Protein AF-A0A7S2UUW8-F1 (afdb_monomer_lite)

Foldseek 3Di:
DVVVVVVVVVVVVVVVVVVVVVVVVLVVLLVVLLVVLVVVVCVVCDPPNPCCPPPVNVVVCVVCVVDVVVVVVVSVVSSVVSSVVSVVVVVVVVVQVPAKDKAKDFPFFAWDPVLVVVLCVVFPWDDWDWDQDPVGWTKIKTKGWDDDCVVQQNWIWIKIWIATPVRNTTGIIIITARQSNGDVVRHDDNVRVVVVVVVSCVVSVGGDPPPDPPDDDD

Radius of gyration: 28.53 Å; chains: 1; bounding box: 71×48×78 Å

Structure (mmCIF, N/CA/C/O backbone):
data_AF-A0A7S2UUW8-F1
#
_entry.id   AF-A0A7S2UUW8-F1
#
loop_
_atom_site.group_PDB
_atom_site.id
_atom_site.type_symbol
_atom_site.label_atom_id
_atom_site.label_alt_id
_atom_site.label_comp_id
_atom_site.label_asym_id
_atom_site.label_entity_id
_atom_site.label_seq_id
_atom_site.pdbx_PDB_ins_code
_atom_site.Cartn_x
_atom_site.Cartn_y
_atom_site.Cartn_z
_atom_site.occupancy
_atom_site.B_iso_or_equiv
_atom_site.auth_seq_id
_atom_site.auth_comp_id
_atom_site.auth_asym_id
_atom_site.auth_atom_id
_atom_site.pdbx_PDB_model_num
ATOM 1 N N . GLN A 1 1 ? -22.049 27.543 2.060 1.00 58.78 1 GLN A N 1
ATOM 2 C CA . GLN A 1 1 ? -21.625 27.350 0.655 1.00 58.78 1 GLN A CA 1
ATOM 3 C C . GLN A 1 1 ? -20.167 27.767 0.446 1.00 58.78 1 GLN A C 1
ATOM 5 O O . GLN A 1 1 ? -19.411 26.957 -0.069 1.00 58.78 1 GLN A O 1
ATOM 10 N N . GLU A 1 2 ? -19.719 28.916 0.967 1.00 69.69 2 GLU A N 1
ATOM 11 C CA . GLU A 1 2 ? -18.306 29.345 0.870 1.00 69.69 2 GLU A CA 1
ATOM 12 C C . GLU A 1 2 ? -17.261 28.358 1.425 1.00 69.69 2 GLU A C 1
ATOM 14 O O . GLU A 1 2 ? -16.166 28.252 0.883 1.00 69.69 2 GLU A O 1
ATOM 19 N N . PHE A 1 3 ? -17.563 27.628 2.506 1.00 79.31 3 PHE A N 1
ATOM 20 C CA . PHE A 1 3 ? -16.627 26.648 3.078 1.00 79.31 3 PHE A CA 1
ATOM 21 C C . PHE A 1 3 ? -16.341 25.486 2.117 1.00 79.31 3 PHE A C 1
ATOM 23 O O . PHE A 1 3 ? -15.194 25.071 1.964 1.00 79.31 3 PHE A O 1
ATOM 30 N N . VAL A 1 4 ? -17.379 25.005 1.427 1.00 85.31 4 VAL A N 1
ATOM 31 C CA . VAL A 1 4 ? -17.246 23.952 0.414 1.00 85.31 4 VAL A CA 1
ATOM 32 C C . VAL A 1 4 ? -16.441 24.484 -0.764 1.00 85.31 4 VAL A C 1
ATOM 34 O O . VAL A 1 4 ? -15.486 23.838 -1.164 1.00 85.31 4 VAL A O 1
ATOM 37 N N . GLU A 1 5 ? -16.733 25.697 -1.239 1.00 87.88 5 GLU A N 1
ATOM 38 C CA . GLU A 1 5 ? -15.987 26.318 -2.338 1.00 87.88 5 GLU A CA 1
ATOM 39 C C . GLU A 1 5 ? -14.496 26.497 -2.008 1.00 87.88 5 GLU A C 1
ATOM 41 O O . GLU A 1 5 ? -13.640 26.186 -2.834 1.00 87.88 5 GLU A O 1
ATOM 46 N N . ARG A 1 6 ? -14.157 26.933 -0.786 1.00 84.00 6 ARG A N 1
ATOM 47 C CA . ARG A 1 6 ? -12.758 27.042 -0.336 1.00 84.00 6 ARG A CA 1
ATOM 48 C C . ARG A 1 6 ? -12.074 25.680 -0.244 1.00 84.00 6 ARG A C 1
ATOM 50 O O . ARG A 1 6 ? -10.923 25.565 -0.655 1.00 84.00 6 ARG A O 1
ATOM 57 N N . ASN A 1 7 ? -12.754 24.654 0.267 1.00 89.25 7 ASN A N 1
ATOM 58 C CA . ASN A 1 7 ? -12.199 23.299 0.311 1.00 89.25 7 ASN A CA 1
ATOM 59 C C . ASN A 1 7 ? -12.003 22.728 -1.093 1.00 89.25 7 ASN A C 1
ATOM 61 O O . ASN A 1 7 ? -10.952 22.166 -1.374 1.00 89.25 7 ASN A O 1
ATOM 65 N N . THR A 1 8 ? -12.964 22.926 -1.994 1.00 91.19 8 THR A N 1
ATOM 66 C CA . THR A 1 8 ? -12.846 22.509 -3.392 1.00 91.19 8 THR A CA 1
ATOM 67 C C . THR A 1 8 ? -11.695 23.232 -4.087 1.00 91.19 8 THR A C 1
ATOM 69 O O . THR A 1 8 ? -10.891 22.571 -4.736 1.00 91.19 8 THR A O 1
ATOM 72 N N . LYS A 1 9 ? -11.542 24.552 -3.901 1.00 90.31 9 LYS A N 1
ATOM 73 C CA . LYS A 1 9 ? -10.396 25.307 -4.440 1.00 90.31 9 LYS A CA 1
ATOM 74 C C . LYS A 1 9 ? -9.064 24.771 -3.918 1.00 90.31 9 LYS A C 1
ATOM 76 O O . LYS A 1 9 ? -8.188 24.478 -4.720 1.00 90.31 9 LYS A O 1
ATOM 81 N N . LYS A 1 10 ? -8.948 24.529 -2.607 1.00 90.69 10 LYS A N 1
ATOM 82 C CA . LYS A 1 10 ? -7.749 23.905 -2.022 1.00 90.69 10 LYS A CA 1
ATOM 83 C C . LYS A 1 10 ? -7.467 22.520 -2.601 1.00 90.69 10 LYS A C 1
ATOM 85 O O . LYS A 1 10 ? -6.317 22.202 -2.863 1.00 90.69 10 LYS A O 1
ATOM 90 N N . LEU A 1 11 ? -8.490 21.690 -2.806 1.00 91.31 11 LEU A N 1
ATOM 91 C CA . LEU A 1 11 ? -8.317 20.367 -3.414 1.00 91.31 11 LEU A CA 1
ATOM 92 C C . LEU A 1 11 ? -7.823 20.465 -4.861 1.00 91.31 11 LEU A C 1
ATOM 94 O O . LEU A 1 11 ? -6.966 19.680 -5.255 1.00 91.31 11 LEU A O 1
ATOM 98 N N . ILE A 1 12 ? -8.320 21.439 -5.626 1.00 90.88 12 ILE A N 1
ATOM 99 C CA . ILE A 1 12 ? -7.861 21.700 -6.995 1.00 90.88 12 ILE A CA 1
ATOM 100 C C . ILE A 1 12 ? -6.405 22.177 -6.992 1.00 90.88 12 ILE A C 1
ATOM 102 O O . ILE A 1 12 ? -5.597 21.634 -7.736 1.00 90.88 12 ILE A O 1
ATOM 106 N N . GLU A 1 13 ? -6.043 23.125 -6.126 1.00 93.00 13 GLU A N 1
ATOM 107 C CA . GLU A 1 13 ? -4.660 23.605 -5.982 1.00 93.00 13 GLU A CA 1
ATOM 108 C C . GLU A 1 13 ? -3.701 22.477 -5.569 1.00 93.00 13 GLU A C 1
ATOM 110 O O . GLU A 1 13 ? -2.603 22.352 -6.112 1.00 93.00 13 GLU A O 1
ATOM 115 N N . LEU A 1 14 ? -4.123 21.607 -4.645 1.00 90.44 14 LEU A N 1
ATOM 116 C CA . LEU A 1 14 ? -3.354 20.426 -4.246 1.00 90.44 14 LEU A CA 1
ATOM 117 C C . LEU A 1 14 ? -3.197 19.430 -5.397 1.00 90.44 14 LEU A C 1
ATOM 119 O O . LEU A 1 14 ? -2.130 18.837 -5.551 1.00 90.44 14 LEU A O 1
ATOM 123 N N . GLN A 1 15 ? -4.240 19.240 -6.204 1.00 91.75 15 GLN A N 1
ATOM 124 C CA . GLN A 1 15 ? -4.181 18.376 -7.376 1.00 91.75 15 GLN A CA 1
ATOM 125 C C . GLN A 1 15 ? -3.220 18.935 -8.430 1.00 91.75 15 GLN A C 1
ATOM 127 O O . GLN A 1 15 ? -2.397 18.183 -8.948 1.00 91.75 15 GLN A O 1
ATOM 132 N N . ASP A 1 16 ? -3.297 20.231 -8.721 1.00 92.19 16 ASP A N 1
ATOM 133 C CA . ASP A 1 16 ? -2.432 20.912 -9.687 1.00 92.19 16 ASP A CA 1
ATOM 134 C C . ASP A 1 16 ? -0.958 20.858 -9.248 1.00 92.19 16 ASP A C 1
ATOM 136 O O . ASP A 1 16 ? -0.084 20.384 -9.979 1.00 92.19 16 ASP A O 1
ATOM 140 N N . SER A 1 17 ? -0.689 21.184 -7.979 1.00 91.31 17 SER A N 1
ATOM 141 C CA . SER A 1 17 ? 0.639 21.038 -7.374 1.00 91.31 17 SER A CA 1
ATOM 142 C C . SER A 1 17 ? 1.143 19.589 -7.418 1.00 91.31 17 SER A C 1
ATOM 144 O O . SER A 1 17 ? 2.309 19.338 -7.736 1.00 91.31 17 SER A O 1
ATOM 146 N N . SER A 1 18 ? 0.265 18.614 -7.164 1.00 90.31 18 SER A N 1
ATOM 147 C CA . SER A 1 18 ? 0.606 17.193 -7.245 1.00 90.31 18 SER A CA 1
ATOM 148 C C . SER A 1 18 ? 0.943 16.754 -8.674 1.00 90.31 18 SER A C 1
ATOM 150 O O . SER A 1 18 ? 1.907 16.006 -8.860 1.00 90.31 18 SER A O 1
ATOM 152 N N . GLN A 1 19 ? 0.213 17.237 -9.685 1.00 88.88 19 GLN A N 1
ATOM 153 C CA . GLN A 1 19 ? 0.503 16.959 -11.095 1.00 88.88 19 GLN A CA 1
ATOM 154 C C . GLN A 1 19 ? 1.851 17.544 -11.517 1.00 88.88 19 GLN A C 1
ATOM 156 O O . GLN A 1 19 ? 2.664 16.839 -12.119 1.00 88.88 19 GLN A O 1
ATOM 161 N N . HIS A 1 20 ? 2.135 18.791 -11.140 1.00 90.38 20 HIS A N 1
ATOM 162 C CA . HIS A 1 20 ? 3.439 19.406 -11.378 1.00 90.38 20 HIS A CA 1
ATOM 163 C C . HIS A 1 20 ? 4.577 18.653 -10.677 1.00 90.38 20 HIS A C 1
ATOM 165 O O . HIS A 1 20 ? 5.642 18.444 -11.267 1.00 90.38 20 HIS A O 1
ATOM 171 N N . GLY A 1 21 ? 4.342 18.174 -9.453 1.00 89.12 21 GLY A N 1
ATOM 172 C CA . GLY A 1 21 ? 5.276 17.308 -8.737 1.00 89.12 21 GLY A CA 1
ATOM 173 C C . GLY A 1 21 ? 5.543 15.996 -9.478 1.00 89.12 21 GLY A C 1
ATOM 174 O O . GLY A 1 21 ? 6.699 15.611 -9.642 1.00 89.12 21 GLY A O 1
ATOM 175 N N . ALA A 1 22 ? 4.496 15.338 -9.985 1.00 87.06 22 ALA A N 1
ATOM 176 C CA . ALA A 1 22 ? 4.622 14.098 -10.750 1.00 87.06 22 ALA A CA 1
ATOM 177 C C . ALA A 1 22 ? 5.417 14.295 -12.051 1.00 87.06 22 ALA A C 1
ATOM 179 O O . ALA A 1 22 ? 6.321 13.511 -12.336 1.00 87.06 22 ALA A O 1
ATOM 180 N N . PHE A 1 23 ? 5.137 15.369 -12.793 1.00 87.50 23 PHE A N 1
ATOM 181 C CA . PHE A 1 23 ? 5.869 15.713 -14.014 1.00 87.50 23 PHE A CA 1
ATOM 182 C C . PHE A 1 23 ? 7.352 16.003 -13.741 1.00 87.50 23 PHE A C 1
ATOM 184 O O . PHE A 1 23 ? 8.237 15.493 -14.426 1.00 87.50 23 PHE A O 1
ATOM 191 N N . THR A 1 24 ? 7.641 16.773 -12.690 1.00 91.69 24 THR A N 1
ATOM 192 C CA . THR A 1 24 ? 9.023 17.073 -12.285 1.00 91.69 24 THR A CA 1
ATOM 193 C C . THR A 1 24 ? 9.779 15.798 -11.907 1.00 91.69 24 THR A C 1
ATOM 195 O O . THR A 1 24 ? 10.950 15.635 -12.254 1.00 91.69 24 THR A O 1
ATOM 198 N N . LEU A 1 25 ? 9.103 14.862 -11.234 1.00 88.12 25 LEU A N 1
ATOM 199 C CA . LEU A 1 25 ? 9.674 13.570 -10.869 1.00 88.12 25 LEU A CA 1
ATOM 200 C C . LEU A 1 25 ? 10.019 12.724 -12.104 1.00 88.12 25 LEU A C 1
ATOM 202 O O . LEU A 1 25 ? 11.050 12.056 -12.112 1.00 88.12 25 LEU A O 1
ATOM 206 N N . GLU A 1 26 ? 9.184 12.765 -13.143 1.00 86.88 26 GLU A N 1
ATOM 207 C CA . GLU A 1 26 ? 9.422 12.057 -14.405 1.00 86.88 26 GLU A CA 1
ATOM 208 C C . GLU A 1 26 ? 10.664 12.599 -15.132 1.00 86.88 26 GLU A C 1
ATOM 210 O O . GLU A 1 26 ? 11.526 11.821 -15.549 1.00 86.88 26 GLU A O 1
ATOM 215 N N . ILE A 1 27 ? 10.828 13.927 -15.193 1.00 89.81 27 ILE A N 1
ATOM 216 C CA . ILE A 1 27 ? 12.042 14.555 -15.743 1.00 89.81 27 ILE A CA 1
ATOM 217 C C . ILE A 1 27 ? 13.279 14.145 -14.935 1.00 89.81 27 ILE A C 1
ATOM 219 O O . ILE A 1 27 ? 14.307 13.781 -15.506 1.00 89.81 27 ILE A O 1
ATOM 223 N N . LEU A 1 28 ? 13.197 14.172 -13.603 1.00 91.00 28 LEU A N 1
ATOM 224 C CA . LEU A 1 28 ? 14.321 13.793 -12.748 1.00 91.00 28 LEU A CA 1
ATOM 225 C C . LEU A 1 28 ? 14.723 12.326 -12.957 1.00 91.00 28 LEU A C 1
ATOM 227 O O . LEU A 1 28 ? 15.910 12.013 -13.022 1.00 91.00 28 LEU A O 1
ATOM 231 N N . GLN A 1 29 ? 13.749 11.427 -13.100 1.00 88.44 29 GLN A N 1
ATOM 232 C CA . GLN A 1 29 ? 14.000 10.012 -13.383 1.00 88.44 29 GLN A CA 1
ATOM 233 C C . GLN A 1 29 ? 14.694 9.810 -14.726 1.00 88.44 29 GLN A C 1
ATOM 235 O O . GLN A 1 29 ? 15.600 8.986 -14.815 1.00 88.44 29 GLN A O 1
ATOM 240 N N . PHE A 1 30 ? 14.312 10.569 -15.752 1.00 88.19 30 PHE A N 1
ATOM 241 C CA . PHE A 1 30 ? 14.982 10.549 -17.050 1.00 88.19 30 PHE A CA 1
ATOM 242 C C . PHE A 1 30 ? 16.455 10.960 -16.934 1.00 88.19 30 PHE A C 1
ATOM 244 O O . PHE A 1 30 ? 17.336 10.277 -17.460 1.00 88.19 30 PHE A O 1
ATOM 251 N N . LEU A 1 31 ? 16.731 12.043 -16.200 1.00 90.81 31 LEU A N 1
ATOM 252 C CA . LEU A 1 31 ? 18.096 12.516 -15.964 1.00 90.81 31 LEU A CA 1
ATOM 253 C C . LEU A 1 31 ? 18.923 11.479 -15.189 1.00 90.81 31 LEU A C 1
ATOM 255 O O . LEU A 1 31 ? 20.026 11.143 -15.615 1.00 90.81 31 LEU A O 1
ATOM 259 N N . LEU A 1 32 ? 18.367 10.914 -14.112 1.00 89.94 32 LEU A N 1
ATOM 260 C CA . LEU A 1 32 ? 19.026 9.893 -13.288 1.00 89.94 32 LEU A CA 1
ATOM 261 C C . LEU A 1 32 ? 19.255 8.573 -14.035 1.00 89.94 32 LEU A C 1
ATOM 263 O O . LEU A 1 32 ? 20.305 7.950 -13.889 1.00 89.94 32 LEU A O 1
ATOM 267 N N . ALA A 1 33 ? 18.291 8.133 -14.848 1.00 91.19 33 ALA A N 1
ATOM 268 C CA . ALA A 1 33 ? 18.469 6.968 -15.710 1.00 91.19 33 ALA A CA 1
ATOM 269 C C . ALA A 1 33 ? 19.616 7.203 -16.697 1.00 91.19 33 ALA A C 1
ATOM 271 O O . ALA A 1 33 ? 20.382 6.282 -16.978 1.00 91.19 33 ALA A O 1
ATOM 272 N N . GLY A 1 34 ? 19.768 8.443 -17.172 1.00 89.81 34 GLY A N 1
ATOM 273 C CA . GLY A 1 34 ? 20.859 8.808 -18.055 1.00 89.81 34 GLY A CA 1
ATOM 274 C C . GLY A 1 34 ? 22.226 8.792 -17.394 1.00 89.81 34 GLY A C 1
ATOM 275 O O . GLY A 1 34 ? 23.137 8.172 -17.937 1.00 89.81 34 GLY A O 1
ATOM 276 N N . THR A 1 35 ? 22.368 9.392 -16.211 1.00 91.12 35 THR A N 1
ATOM 277 C CA . THR A 1 35 ? 23.634 9.338 -15.463 1.00 91.12 35 THR A CA 1
ATOM 278 C C . THR A 1 35 ? 24.014 7.898 -15.134 1.00 91.12 35 THR A C 1
ATOM 280 O O . THR A 1 35 ? 25.139 7.489 -15.386 1.00 91.12 35 THR A O 1
ATOM 283 N N . LEU A 1 36 ? 23.050 7.088 -14.686 1.00 90.69 36 LEU A N 1
ATOM 284 C CA . LEU A 1 36 ? 23.284 5.682 -14.361 1.00 90.69 36 LEU A CA 1
ATOM 285 C C . LEU A 1 36 ? 23.669 4.862 -15.604 1.00 90.69 36 LEU A C 1
ATOM 287 O O . LEU A 1 36 ? 24.520 3.981 -15.513 1.00 90.69 36 LEU A O 1
ATOM 291 N N . ALA A 1 37 ? 23.090 5.154 -16.772 1.00 91.56 37 ALA A N 1
ATOM 292 C CA . ALA A 1 37 ? 23.474 4.507 -18.024 1.00 91.56 37 ALA A CA 1
ATOM 293 C C . ALA A 1 37 ? 24.925 4.810 -18.420 1.00 91.56 37 ALA A C 1
ATOM 295 O O . ALA A 1 37 ? 25.641 3.896 -18.829 1.00 91.56 37 ALA A O 1
ATOM 296 N N . PHE A 1 38 ? 25.361 6.065 -18.275 1.00 89.19 38 PHE A N 1
ATOM 297 C CA . PHE A 1 38 ? 26.748 6.450 -18.535 1.00 89.19 38 PHE A CA 1
ATOM 298 C C . PHE A 1 38 ? 27.711 5.857 -17.504 1.00 89.19 38 PHE A C 1
ATOM 300 O O . PHE A 1 38 ? 28.743 5.328 -17.904 1.00 89.19 38 PHE A O 1
ATOM 307 N N . ASP A 1 39 ? 27.349 5.840 -16.219 1.00 89.31 39 ASP A N 1
ATOM 308 C CA . ASP A 1 39 ? 28.151 5.205 -15.164 1.00 89.31 39 ASP A CA 1
ATOM 309 C C . ASP A 1 39 ? 28.294 3.691 -15.386 1.00 89.31 39 ASP A C 1
ATOM 311 O O . ASP A 1 39 ? 29.368 3.114 -15.201 1.00 89.31 39 ASP A O 1
ATOM 315 N N . LEU A 1 40 ? 27.211 3.020 -15.794 1.00 87.56 40 LEU A N 1
ATOM 316 C CA . LEU A 1 40 ? 27.228 1.594 -16.118 1.00 87.56 40 LEU A CA 1
ATOM 317 C C . LEU A 1 40 ? 28.156 1.321 -17.301 1.00 87.56 40 LEU A C 1
ATOM 319 O O . LEU A 1 40 ? 28.945 0.377 -17.267 1.00 87.56 40 LEU A O 1
ATOM 323 N N . LEU A 1 41 ? 28.055 2.150 -18.335 1.00 86.62 41 LEU A N 1
ATOM 324 C CA . LEU A 1 41 ? 28.872 2.044 -19.529 1.00 86.62 41 LEU A CA 1
ATOM 325 C C . LEU A 1 41 ? 30.353 2.297 -19.208 1.00 86.62 41 LEU A C 1
ATOM 327 O O . LEU A 1 41 ? 31.176 1.478 -19.608 1.00 86.62 41 LEU A O 1
ATOM 331 N N . ASP A 1 42 ? 30.683 3.320 -18.413 1.00 85.75 42 ASP A N 1
ATOM 332 C CA . ASP A 1 42 ? 32.056 3.602 -17.968 1.00 85.75 42 ASP A CA 1
ATOM 333 C C . ASP A 1 42 ? 32.639 2.437 -17.152 1.00 85.75 42 ASP A C 1
ATOM 335 O O . ASP A 1 42 ? 33.774 1.995 -17.355 1.00 85.75 42 ASP A O 1
ATOM 339 N N . ARG A 1 43 ? 31.819 1.836 -16.283 1.00 85.06 43 ARG A N 1
ATOM 340 C CA . ARG A 1 43 ? 32.222 0.668 -15.498 1.00 85.06 43 ARG A CA 1
ATOM 341 C C . ARG A 1 43 ? 32.446 -0.582 -16.353 1.00 85.06 43 ARG A C 1
ATOM 343 O O . ARG A 1 43 ? 33.322 -1.376 -16.017 1.00 85.06 43 ARG A O 1
ATOM 350 N N . ILE A 1 44 ? 31.696 -0.754 -17.445 1.00 82.12 44 ILE A N 1
ATOM 351 C CA . ILE A 1 44 ? 31.879 -1.857 -18.405 1.00 82.12 44 ILE A CA 1
ATOM 352 C C . ILE A 1 44 ? 33.119 -1.628 -19.276 1.00 82.12 44 ILE A C 1
ATOM 354 O O . ILE A 1 44 ? 33.877 -2.568 -19.511 1.00 82.12 44 ILE A O 1
ATOM 358 N N . THR A 1 45 ? 33.365 -0.398 -19.734 1.00 78.12 45 THR A N 1
ATOM 359 C CA . THR A 1 45 ? 34.577 -0.064 -20.503 1.00 78.12 45 THR A CA 1
ATOM 360 C C . THR A 1 45 ? 35.848 -0.022 -19.658 1.00 78.12 45 THR A C 1
ATOM 362 O O . THR A 1 45 ? 36.959 -0.002 -20.197 1.00 78.12 45 THR A O 1
ATOM 365 N N . GLY A 1 46 ? 35.680 -0.048 -18.336 1.00 72.31 46 GLY A N 1
ATOM 366 C CA . GLY A 1 46 ? 36.719 0.226 -17.364 1.00 72.31 46 GLY A CA 1
ATOM 367 C C . GLY A 1 46 ? 36.995 1.717 -17.304 1.00 72.31 46 GLY A C 1
ATOM 368 O O . GLY A 1 46 ? 37.132 2.373 -18.337 1.00 72.31 46 GLY A O 1
ATOM 369 N N . ASN A 1 47 ? 37.132 2.227 -16.083 1.00 71.75 47 ASN A N 1
ATOM 370 C CA . ASN A 1 47 ? 37.461 3.624 -15.841 1.00 71.75 47 ASN A CA 1
ATOM 371 C C . ASN A 1 47 ? 38.695 4.001 -16.689 1.00 71.75 47 ASN A C 1
ATOM 373 O O . ASN A 1 47 ? 39.741 3.346 -16.589 1.00 71.75 47 ASN A O 1
ATOM 377 N N . ASN A 1 48 ? 38.536 4.985 -17.579 1.00 70.06 48 ASN A N 1
ATOM 378 C CA . ASN A 1 48 ? 39.517 5.414 -18.585 1.00 70.06 48 ASN A CA 1
ATOM 379 C C . ASN A 1 48 ? 39.929 4.367 -19.645 1.00 70.06 48 ASN A C 1
ATOM 381 O O . ASN A 1 48 ? 41.094 4.324 -20.037 1.00 70.06 48 ASN A O 1
ATOM 385 N N . TRP A 1 49 ? 39.005 3.537 -20.144 1.00 71.69 49 TRP A N 1
ATOM 386 C CA . TRP A 1 49 ? 39.260 2.596 -21.255 1.00 71.69 49 TRP A CA 1
ATOM 387 C C . TRP A 1 49 ? 40.341 1.544 -20.962 1.00 71.69 49 TRP A C 1
ATOM 389 O O . TRP A 1 49 ? 40.955 0.975 -21.871 1.00 71.69 49 TRP A O 1
ATOM 399 N N . SER A 1 50 ? 40.559 1.239 -19.685 1.00 73.62 50 SER A N 1
ATOM 400 C CA . SER A 1 50 ? 41.585 0.291 -19.228 1.00 73.62 50 SER A CA 1
ATOM 401 C C . SER A 1 50 ? 41.382 -1.138 -19.746 1.00 73.62 50 SER A C 1
ATOM 403 O O . SER A 1 50 ? 42.328 -1.922 -19.783 1.00 73.62 50 SER A O 1
ATOM 405 N N . VAL A 1 51 ? 40.171 -1.477 -20.194 1.00 72.06 51 VAL A N 1
ATOM 406 C CA . VAL A 1 51 ? 39.815 -2.822 -20.668 1.00 72.06 51 VAL A CA 1
ATOM 407 C C . VAL A 1 51 ? 40.047 -3.003 -22.176 1.00 72.06 51 VAL A C 1
ATOM 409 O O . VAL A 1 51 ? 39.934 -4.110 -22.696 1.00 72.06 51 VAL A O 1
ATOM 412 N N . THR A 1 52 ? 40.458 -1.954 -22.893 1.00 69.12 52 THR A N 1
ATOM 413 C CA . THR A 1 52 ? 40.719 -1.990 -24.350 1.00 69.12 52 THR A CA 1
ATOM 414 C C . THR A 1 52 ? 41.782 -2.997 -24.792 1.00 69.12 52 THR A C 1
ATOM 416 O O . THR A 1 52 ? 41.783 -3.406 -25.955 1.00 69.12 52 THR A O 1
ATOM 419 N N . SER A 1 53 ? 42.665 -3.414 -23.883 1.00 69.19 53 SER A N 1
ATOM 420 C CA . SER A 1 53 ? 43.713 -4.411 -24.123 1.00 69.19 53 SER A CA 1
ATOM 421 C C . SER A 1 53 ? 43.252 -5.860 -23.917 1.00 69.19 53 SER A C 1
ATOM 423 O O . SER A 1 53 ? 43.986 -6.784 -24.265 1.00 69.19 53 SER A O 1
ATOM 425 N N . GLN A 1 54 ? 42.049 -6.090 -23.376 1.00 78.25 54 GLN A N 1
ATOM 426 C CA . GLN A 1 54 ? 41.531 -7.441 -23.154 1.00 78.25 54 GLN A CA 1
ATOM 427 C C . GLN A 1 54 ? 40.953 -8.051 -24.432 1.00 78.25 54 GLN A C 1
ATOM 429 O O . GLN A 1 54 ? 40.259 -7.390 -25.202 1.00 78.25 54 GLN A O 1
ATOM 434 N N . THR A 1 55 ? 41.175 -9.352 -24.627 1.00 76.00 55 THR A N 1
ATOM 435 C CA . THR A 1 55 ? 40.820 -10.098 -25.851 1.00 76.00 55 THR A CA 1
ATOM 436 C C . THR A 1 55 ? 39.330 -10.083 -26.200 1.00 76.00 55 THR A C 1
ATOM 438 O O . THR A 1 55 ? 38.980 -10.210 -27.369 1.00 76.00 55 THR A O 1
ATOM 441 N N . TRP A 1 56 ? 38.446 -9.901 -25.217 1.00 74.75 56 TRP A N 1
ATOM 442 C CA . TRP A 1 56 ? 37.005 -9.767 -25.450 1.00 74.75 56 TRP A CA 1
ATOM 443 C C . TRP A 1 56 ? 36.606 -8.366 -25.939 1.00 74.75 56 TRP A C 1
ATOM 445 O O . TRP A 1 56 ? 35.612 -8.217 -26.645 1.00 74.75 56 TRP A O 1
ATOM 455 N N . MET A 1 57 ? 37.394 -7.346 -25.593 1.00 73.56 57 MET A N 1
ATOM 456 C CA . MET A 1 57 ? 37.130 -5.945 -25.911 1.00 73.56 57 MET A CA 1
ATOM 457 C C . MET A 1 57 ? 37.877 -5.489 -27.166 1.00 73.56 57 MET A C 1
ATOM 459 O O . MET A 1 57 ? 37.453 -4.538 -27.808 1.00 73.56 57 MET A O 1
ATOM 463 N N . THR A 1 58 ? 38.952 -6.168 -27.576 1.00 72.06 58 THR A N 1
ATOM 464 C CA . THR A 1 58 ? 39.741 -5.808 -28.771 1.00 72.06 58 THR A CA 1
ATOM 465 C C . THR A 1 58 ? 38.909 -5.796 -30.056 1.00 72.06 58 THR A C 1
ATOM 467 O O . THR A 1 58 ? 39.050 -4.874 -30.858 1.00 72.06 58 THR A O 1
ATOM 470 N N . SER A 1 59 ? 37.990 -6.754 -30.224 1.00 71.81 59 SER A N 1
ATOM 471 C CA . SER A 1 59 ? 37.070 -6.803 -31.378 1.00 71.81 59 SER A CA 1
ATOM 472 C C . SER A 1 59 ? 36.080 -5.629 -31.383 1.00 71.81 59 SER A C 1
ATOM 474 O O . SER A 1 59 ? 35.748 -5.080 -32.431 1.00 71.81 59 SER A O 1
ATOM 476 N N . PHE A 1 60 ? 35.638 -5.204 -30.200 1.00 71.50 60 PHE A N 1
ATOM 477 C CA . PHE A 1 60 ? 34.721 -4.079 -30.011 1.00 71.50 60 PHE A CA 1
ATOM 478 C C . PHE A 1 60 ? 35.439 -2.722 -30.131 1.00 71.50 60 PHE A C 1
ATOM 480 O O . PHE A 1 60 ? 34.926 -1.783 -30.736 1.00 71.50 60 PHE A O 1
ATOM 487 N N . ASN A 1 61 ? 36.677 -2.642 -29.644 1.00 71.31 61 ASN A N 1
ATOM 488 C CA . ASN A 1 61 ? 37.542 -1.469 -29.705 1.00 71.31 61 ASN A CA 1
ATOM 489 C C . ASN A 1 61 ? 37.886 -1.089 -31.155 1.00 71.31 61 ASN A C 1
ATOM 491 O O . ASN A 1 61 ? 37.826 0.081 -31.522 1.00 71.31 61 ASN A O 1
ATOM 495 N N . GLN A 1 62 ? 38.164 -2.080 -32.012 1.00 68.81 62 GLN A N 1
ATOM 496 C CA . GLN A 1 62 ? 38.400 -1.855 -33.445 1.00 68.81 62 GLN A CA 1
ATOM 497 C C . GLN A 1 62 ? 37.166 -1.284 -34.164 1.00 68.81 62 GLN A C 1
ATOM 499 O O . GLN A 1 62 ? 37.308 -0.444 -35.053 1.00 68.81 62 GLN A O 1
ATOM 504 N N . ALA A 1 63 ? 35.956 -1.682 -33.756 1.00 68.94 63 ALA A N 1
ATOM 505 C CA . ALA A 1 63 ? 34.711 -1.151 -34.310 1.00 68.94 63 ALA A CA 1
ATOM 506 C C . ALA A 1 63 ? 34.417 0.293 -33.854 1.00 68.94 63 ALA A C 1
ATOM 508 O O . ALA A 1 63 ? 33.822 1.064 -34.609 1.00 68.94 63 ALA A O 1
ATOM 509 N N . ILE A 1 64 ? 34.850 0.671 -32.646 1.00 70.56 64 ILE A N 1
ATOM 510 C CA . ILE A 1 64 ? 34.591 1.991 -32.051 1.00 70.56 64 ILE A CA 1
ATOM 511 C C . ILE A 1 64 ? 35.643 3.036 -32.434 1.00 70.56 64 ILE A C 1
ATOM 513 O O . ILE A 1 64 ? 35.276 4.139 -32.836 1.00 70.56 64 ILE A O 1
ATOM 517 N N . LEU A 1 65 ? 36.938 2.706 -32.356 1.00 65.56 65 LEU A N 1
ATOM 518 C CA . LEU A 1 65 ? 38.030 3.658 -32.615 1.00 65.56 65 LEU A CA 1
ATOM 519 C C . LEU A 1 65 ? 38.045 4.174 -34.060 1.00 65.56 65 LEU A C 1
ATOM 521 O O . LEU A 1 65 ? 38.479 5.294 -34.311 1.00 65.56 65 LEU A O 1
ATOM 525 N N . TYR A 1 66 ? 37.552 3.376 -35.011 1.00 66.38 66 TYR A N 1
ATOM 526 C CA . TYR A 1 66 ? 37.521 3.748 -36.426 1.00 66.38 66 TYR A CA 1
ATOM 527 C C . TYR A 1 66 ? 36.309 4.622 -36.802 1.00 66.38 66 TYR A C 1
ATOM 529 O O . TYR A 1 66 ? 36.331 5.299 -37.830 1.00 66.38 66 TYR A O 1
ATOM 537 N N . ARG A 1 67 ? 35.235 4.629 -35.994 1.00 74.38 67 ARG A N 1
ATOM 538 C CA . ARG A 1 67 ? 34.006 5.395 -36.269 1.00 74.38 67 ARG A CA 1
ATOM 539 C C . ARG A 1 67 ? 33.438 6.003 -34.981 1.00 74.38 67 ARG A C 1
ATOM 541 O O . ARG A 1 67 ? 32.650 5.343 -34.305 1.00 74.38 67 ARG A O 1
ATOM 548 N N . PRO A 1 68 ? 33.717 7.288 -34.687 1.00 74.62 68 PRO A N 1
ATOM 549 C CA . PRO A 1 68 ? 33.158 7.985 -33.522 1.00 74.62 68 PRO A CA 1
ATOM 550 C C . PRO A 1 68 ? 31.622 7.931 -33.436 1.00 74.62 68 PRO A C 1
ATOM 552 O O . PRO A 1 68 ? 31.045 7.937 -32.351 1.00 74.62 68 PRO A O 1
ATOM 555 N N . THR A 1 69 ? 30.942 7.812 -34.579 1.00 79.38 69 THR A N 1
ATOM 556 C CA . THR A 1 69 ? 29.484 7.651 -34.650 1.00 79.38 69 THR A CA 1
ATOM 557 C C . THR A 1 69 ? 28.993 6.332 -34.051 1.00 79.38 69 THR A C 1
ATOM 559 O O . THR A 1 69 ? 27.903 6.303 -33.486 1.00 79.38 69 THR A O 1
ATOM 562 N N . ALA A 1 70 ? 29.780 5.252 -34.105 1.00 81.81 70 ALA A N 1
ATOM 563 C CA . ALA A 1 70 ? 29.407 3.963 -33.519 1.00 81.81 70 ALA A CA 1
ATOM 564 C C . ALA A 1 70 ? 29.273 4.062 -31.992 1.00 81.81 70 ALA A C 1
ATOM 566 O O . ALA A 1 70 ? 28.310 3.555 -31.417 1.00 81.81 70 ALA A O 1
ATOM 567 N N . TRP A 1 71 ? 30.188 4.791 -31.346 1.00 81.25 71 TRP A N 1
ATOM 568 C CA . TRP A 1 71 ? 30.142 5.038 -29.906 1.00 81.25 71 TRP A CA 1
ATOM 569 C C . TRP A 1 71 ? 28.910 5.835 -29.474 1.00 81.25 71 TRP A C 1
ATOM 571 O O . TRP A 1 71 ? 28.286 5.522 -28.457 1.00 81.25 71 TRP A O 1
ATOM 581 N N . PHE A 1 72 ? 28.522 6.833 -30.274 1.00 84.69 72 PHE A N 1
ATOM 582 C CA . PHE A 1 72 ? 27.315 7.619 -30.030 1.00 84.69 72 PHE A CA 1
ATOM 583 C C . PHE A 1 72 ? 26.058 6.739 -30.023 1.00 84.69 72 PHE A C 1
ATOM 585 O O . PHE A 1 72 ? 25.261 6.821 -29.092 1.00 84.69 72 PHE A O 1
ATOM 592 N N . PHE A 1 73 ? 25.902 5.844 -31.005 1.00 87.31 73 PHE A N 1
ATOM 593 C CA . PHE A 1 73 ? 24.745 4.943 -31.055 1.00 87.31 73 PHE A CA 1
ATOM 594 C C . PHE A 1 73 ? 24.742 3.906 -29.929 1.00 87.31 73 PHE A C 1
ATOM 596 O O . PHE A 1 73 ? 23.676 3.597 -29.405 1.00 87.31 73 PHE A O 1
ATOM 603 N N . ILE A 1 74 ? 25.908 3.402 -29.514 1.00 86.38 74 ILE A N 1
ATOM 604 C CA . ILE A 1 74 ? 26.022 2.490 -28.363 1.00 86.38 74 ILE A CA 1
ATOM 605 C C . ILE A 1 74 ? 25.611 3.203 -27.073 1.00 86.38 74 ILE A C 1
ATOM 607 O O . ILE A 1 74 ? 24.835 2.663 -26.284 1.00 86.38 74 ILE A O 1
ATOM 611 N N . SER A 1 75 ? 26.086 4.434 -26.882 1.00 87.44 75 SER A N 1
ATOM 612 C CA . SER A 1 75 ? 25.713 5.272 -25.740 1.00 87.44 75 SER A CA 1
ATOM 613 C C . SER A 1 75 ? 24.210 5.563 -25.733 1.00 87.44 75 SER A C 1
ATOM 615 O O . SER A 1 75 ? 23.551 5.378 -24.712 1.00 87.44 75 SER A O 1
ATOM 617 N N . LEU A 1 76 ? 23.642 5.927 -26.887 1.00 89.06 76 LEU A N 1
ATOM 618 C CA . LEU A 1 76 ? 22.209 6.179 -27.049 1.00 89.06 76 LEU A CA 1
ATOM 619 C C . LEU A 1 76 ? 21.362 4.922 -26.786 1.00 89.06 76 LEU A C 1
ATOM 621 O O . LEU A 1 76 ? 20.317 5.004 -26.141 1.00 89.06 76 LEU A O 1
ATOM 625 N N . LEU A 1 77 ? 21.818 3.754 -27.248 1.00 91.31 77 LEU A N 1
ATOM 626 C CA . LEU A 1 77 ? 21.145 2.473 -27.030 1.00 91.31 77 LEU A CA 1
ATOM 627 C C . LEU A 1 77 ? 21.189 2.057 -25.559 1.00 91.31 77 LEU A C 1
ATOM 629 O O . LEU A 1 77 ? 20.184 1.598 -25.022 1.00 91.31 77 LEU A O 1
ATOM 633 N N . THR A 1 78 ? 22.329 2.254 -24.898 1.00 89.06 78 THR A N 1
ATOM 634 C CA . THR A 1 78 ? 22.504 1.934 -23.475 1.00 89.06 78 THR A CA 1
ATOM 635 C C . THR A 1 78 ? 21.624 2.836 -22.619 1.00 89.06 78 THR A C 1
ATOM 637 O O . THR A 1 78 ? 20.895 2.358 -21.753 1.00 89.06 78 THR A O 1
ATOM 640 N N . TRP A 1 79 ? 21.613 4.133 -22.928 1.00 91.00 79 TRP A N 1
ATOM 641 C CA . TRP A 1 79 ? 20.727 5.111 -22.313 1.00 91.00 79 TRP A CA 1
ATOM 642 C C . TRP A 1 79 ? 19.244 4.735 -22.477 1.00 91.00 79 TRP A C 1
ATOM 644 O O . TRP A 1 79 ? 18.510 4.651 -21.489 1.00 91.00 79 TRP A O 1
ATOM 654 N N . GLY A 1 80 ? 18.814 4.407 -23.701 1.00 91.69 80 GLY A N 1
ATOM 655 C CA . GLY A 1 80 ? 17.440 3.982 -23.981 1.00 91.69 80 GLY A CA 1
ATOM 656 C C . GLY A 1 80 ? 17.050 2.685 -23.265 1.00 91.69 80 GLY A C 1
ATOM 657 O O . GLY A 1 80 ? 15.952 2.591 -22.715 1.00 91.69 80 GLY A O 1
ATOM 658 N N . LEU A 1 81 ? 17.951 1.699 -23.209 1.00 93.12 81 LEU A N 1
ATOM 659 C CA . LEU A 1 81 ? 17.727 0.437 -22.498 1.00 93.12 81 LEU A CA 1
ATOM 660 C C . LEU A 1 81 ? 17.544 0.672 -20.997 1.00 93.12 81 LEU A C 1
ATOM 662 O O . LEU A 1 81 ? 16.605 0.136 -20.405 1.00 93.12 81 LEU A O 1
ATOM 666 N N . MET A 1 82 ? 18.392 1.505 -20.390 1.00 91.81 82 MET A N 1
ATOM 667 C CA . MET A 1 82 ? 18.277 1.847 -18.972 1.00 91.81 82 MET A CA 1
ATOM 668 C C . MET A 1 82 ? 16.992 2.610 -18.669 1.00 91.81 82 MET A C 1
ATOM 670 O O . MET A 1 82 ? 16.314 2.298 -17.690 1.00 91.81 82 MET A O 1
ATOM 674 N N . PHE A 1 83 ? 16.598 3.543 -19.535 1.00 89.75 83 PHE A N 1
ATOM 675 C CA . PHE A 1 83 ? 15.327 4.247 -19.398 1.00 89.75 83 PHE A CA 1
ATOM 676 C C . PHE A 1 83 ? 14.128 3.285 -19.439 1.00 89.75 83 PHE A C 1
ATOM 678 O O . PHE A 1 83 ? 13.275 3.311 -18.547 1.00 89.75 83 PHE A O 1
ATOM 685 N N . VAL A 1 84 ? 14.089 2.369 -20.414 1.00 91.50 84 VAL A N 1
ATOM 686 C CA . VAL A 1 84 ? 13.038 1.341 -20.504 1.00 91.50 84 VAL A CA 1
ATOM 687 C C . VAL A 1 84 ? 13.041 0.433 -19.273 1.00 91.50 84 VAL A C 1
ATOM 689 O O . VAL A 1 84 ? 11.968 0.126 -18.754 1.00 91.50 84 VAL A O 1
ATOM 692 N N . ALA A 1 85 ? 14.210 0.034 -18.768 1.00 91.44 85 ALA A N 1
ATOM 693 C CA . ALA A 1 85 ? 14.325 -0.798 -17.571 1.00 91.44 85 ALA A CA 1
ATOM 694 C C . ALA A 1 85 ? 13.752 -0.103 -16.322 1.00 91.44 85 ALA A C 1
ATOM 696 O O . ALA A 1 85 ? 12.990 -0.719 -15.571 1.00 91.44 85 ALA A O 1
ATOM 697 N N . VAL A 1 86 ? 14.054 1.186 -16.127 1.00 89.19 86 VAL A N 1
ATOM 698 C CA . VAL A 1 86 ? 13.508 1.992 -15.022 1.00 89.19 86 VAL A CA 1
ATOM 699 C C . VAL A 1 86 ? 11.989 2.117 -15.144 1.00 89.19 86 VAL A C 1
ATOM 701 O O . VAL A 1 86 ? 11.272 1.809 -14.188 1.00 89.19 86 VAL A O 1
ATOM 704 N N . LEU A 1 87 ? 11.475 2.478 -16.325 1.00 88.50 87 LEU A N 1
ATOM 705 C CA . LEU A 1 87 ? 10.031 2.575 -16.560 1.00 88.50 87 LEU A CA 1
ATOM 706 C C . LEU A 1 87 ? 9.319 1.238 -16.349 1.00 88.50 87 LEU A C 1
ATOM 708 O O . LEU A 1 87 ? 8.244 1.192 -15.746 1.00 88.50 87 LEU A O 1
ATOM 712 N N . PHE A 1 88 ? 9.908 0.144 -16.830 1.00 90.44 88 PHE A N 1
ATOM 713 C CA . PHE A 1 88 ? 9.381 -1.201 -16.642 1.00 90.44 88 PHE A CA 1
ATOM 714 C C . PHE A 1 88 ? 9.300 -1.553 -15.156 1.00 90.44 88 PHE A C 1
ATOM 716 O O . PHE A 1 88 ? 8.241 -1.969 -14.681 1.00 90.44 88 PHE A O 1
ATOM 723 N N . PHE A 1 89 ? 10.373 -1.318 -14.399 1.00 89.31 89 PHE A N 1
ATOM 724 C CA . PHE A 1 89 ? 10.405 -1.581 -12.964 1.00 89.31 89 PHE A CA 1
ATOM 725 C C . PHE A 1 89 ? 9.375 -0.740 -12.200 1.00 89.31 89 PHE A C 1
ATOM 727 O O . PHE A 1 89 ? 8.648 -1.266 -11.355 1.00 89.31 89 PHE A O 1
ATOM 734 N N . MET A 1 90 ? 9.245 0.547 -12.528 1.00 86.31 90 MET A N 1
ATOM 735 C CA . MET A 1 90 ? 8.246 1.427 -11.920 1.00 86.31 90 MET A CA 1
ATOM 736 C C . MET A 1 90 ? 6.818 0.984 -12.228 1.00 86.31 90 MET A C 1
ATOM 738 O O . MET A 1 90 ? 5.991 0.879 -11.320 1.00 86.31 90 MET A O 1
ATOM 742 N N . ARG A 1 91 ? 6.517 0.681 -13.496 1.00 87.06 91 ARG A N 1
ATOM 743 C CA . ARG A 1 91 ? 5.195 0.184 -13.900 1.00 87.06 91 ARG A CA 1
ATOM 744 C C . ARG A 1 91 ? 4.876 -1.139 -13.228 1.00 87.06 91 ARG A C 1
ATOM 746 O O . ARG A 1 91 ? 3.757 -1.308 -12.748 1.00 87.06 91 ARG A O 1
ATOM 753 N N . TRP A 1 92 ? 5.845 -2.044 -13.134 1.00 85.25 92 TRP A N 1
ATOM 754 C CA . TRP A 1 92 ? 5.679 -3.293 -12.404 1.00 85.25 92 TRP A CA 1
ATOM 755 C C . TRP A 1 92 ? 5.349 -3.019 -10.934 1.00 85.25 92 TRP A C 1
ATOM 757 O O . TRP A 1 92 ? 4.311 -3.469 -10.450 1.00 85.25 92 TRP A O 1
ATOM 767 N N . ARG A 1 93 ? 6.153 -2.213 -10.231 1.00 82.12 93 ARG A N 1
ATOM 768 C CA . ARG A 1 93 ? 5.882 -1.827 -8.834 1.00 82.12 93 ARG A CA 1
ATOM 769 C C . ARG A 1 93 ? 4.486 -1.221 -8.667 1.00 82.12 93 ARG A C 1
ATOM 771 O O . ARG A 1 93 ? 3.769 -1.597 -7.742 1.00 82.12 93 ARG A O 1
ATOM 778 N N . LEU A 1 94 ? 4.068 -0.357 -9.590 1.00 83.62 94 LEU A N 1
ATOM 779 C CA . LEU A 1 94 ? 2.752 0.276 -9.577 1.00 83.62 94 LEU A CA 1
ATOM 780 C C . LEU A 1 94 ? 1.610 -0.727 -9.799 1.00 83.62 94 LEU A C 1
ATOM 782 O O . LEU A 1 94 ? 0.596 -0.663 -9.109 1.00 83.62 94 LEU A O 1
ATOM 786 N N . ILE A 1 95 ? 1.748 -1.661 -10.743 1.00 76.62 95 ILE A N 1
ATOM 787 C CA . ILE A 1 95 ? 0.744 -2.709 -10.992 1.00 76.62 95 ILE A CA 1
ATOM 788 C C . ILE A 1 95 ? 0.585 -3.601 -9.762 1.00 76.62 95 ILE A C 1
ATOM 790 O O . ILE A 1 95 ? -0.545 -3.930 -9.400 1.00 76.62 95 ILE A O 1
ATOM 794 N N . THR A 1 96 ? 1.699 -3.934 -9.110 1.00 74.75 96 THR A N 1
ATOM 795 C CA . THR A 1 96 ? 1.736 -4.713 -7.868 1.00 74.75 96 THR A CA 1
ATOM 796 C C . THR A 1 96 ? 1.101 -3.954 -6.698 1.00 74.75 96 THR A C 1
ATOM 798 O O . THR A 1 96 ? 0.475 -4.562 -5.830 1.00 74.75 96 THR A O 1
ATOM 801 N N . ALA A 1 97 ? 1.215 -2.625 -6.664 1.00 73.81 97 ALA A N 1
ATOM 802 C CA . ALA A 1 97 ? 0.554 -1.791 -5.660 1.00 73.81 97 ALA A CA 1
ATOM 803 C C . ALA A 1 97 ? -0.959 -1.639 -5.911 1.00 73.81 97 ALA A C 1
ATOM 805 O O . ALA A 1 97 ? -1.740 -1.576 -4.965 1.00 73.81 97 ALA A O 1
ATOM 806 N N . LYS A 1 98 ? -1.392 -1.610 -7.175 1.00 76.62 98 LYS A N 1
ATOM 807 C CA . LYS A 1 98 ? -2.808 -1.509 -7.562 1.00 76.62 98 LYS A CA 1
ATOM 808 C C . LYS A 1 98 ? -3.559 -2.800 -7.206 1.00 76.62 98 LYS A C 1
ATOM 810 O O . LYS A 1 98 ? -3.102 -3.881 -7.550 1.00 76.62 98 LYS A O 1
ATOM 815 N N . GLY A 1 99 ? -4.743 -2.695 -6.599 1.00 78.44 99 GLY A N 1
ATOM 816 C CA . GLY A 1 99 ? -5.568 -3.856 -6.211 1.00 78.44 99 GLY A CA 1
ATOM 817 C C . GLY A 1 99 ? -5.715 -4.077 -4.705 1.00 78.44 99 GLY A C 1
ATOM 818 O O . GLY A 1 99 ? -6.031 -5.187 -4.278 1.00 78.44 99 GLY A O 1
ATOM 819 N N . VAL A 1 100 ? -5.480 -3.030 -3.914 1.00 86.81 100 VAL A N 1
ATOM 820 C CA . VAL A 1 100 ? -5.864 -2.991 -2.503 1.00 86.81 100 VAL A CA 1
ATOM 821 C C . VAL A 1 100 ? -7.386 -2.908 -2.416 1.00 86.81 100 VAL A C 1
ATOM 823 O O . VAL A 1 100 ? -7.992 -1.961 -2.910 1.00 86.81 100 VAL A O 1
ATOM 826 N N . LEU A 1 101 ? -7.986 -3.933 -1.826 1.00 88.81 101 LEU A N 1
ATOM 827 C CA . LEU A 1 101 ? -9.357 -3.954 -1.353 1.00 88.81 101 LEU A CA 1
ATOM 828 C C . LEU A 1 101 ? -9.373 -3.301 0.031 1.00 88.81 101 LEU A C 1
ATOM 830 O O . LEU A 1 101 ? -8.729 -3.802 0.953 1.00 88.81 101 LEU A O 1
ATOM 834 N N . THR A 1 102 ? -10.092 -2.190 0.150 1.00 93.06 102 THR A N 1
ATOM 835 C CA . THR A 1 102 ? -10.362 -1.527 1.427 1.00 93.06 102 THR A CA 1
ATOM 836 C C . THR A 1 102 ? -11.762 -1.916 1.868 1.00 93.06 102 THR A C 1
ATOM 838 O O . THR A 1 102 ? -12.732 -1.573 1.195 1.00 93.06 102 THR A O 1
ATOM 841 N N . LEU A 1 103 ? -11.865 -2.643 2.973 1.00 93.06 103 LEU A N 1
ATOM 842 C CA . LEU A 1 103 ? -13.132 -3.001 3.595 1.00 93.06 103 LEU A CA 1
ATOM 843 C C . LEU A 1 103 ? -13.294 -2.170 4.864 1.00 93.06 103 LEU A C 1
ATOM 845 O O . LEU A 1 103 ? -12.442 -2.24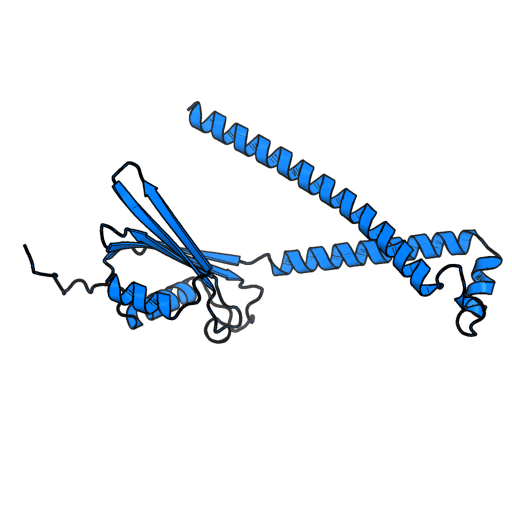1 5.744 1.00 93.06 103 LEU A O 1
ATOM 849 N N . GLN A 1 104 ? -14.368 -1.393 4.944 1.00 93.56 104 GLN A N 1
ATOM 850 C CA . GLN A 1 104 ? -14.751 -0.653 6.144 1.00 93.56 104 GLN A CA 1
ATOM 851 C C . GLN A 1 104 ? -15.987 -1.321 6.731 1.00 93.56 104 GLN A C 1
ATOM 853 O O . GLN A 1 104 ? -16.984 -1.505 6.035 1.00 93.56 104 GLN A O 1
ATOM 858 N N . LEU A 1 105 ? -15.877 -1.743 7.983 1.00 91.50 105 LEU A N 1
ATOM 859 C CA . LEU A 1 105 ? -16.932 -2.402 8.732 1.00 91.50 105 LEU A CA 1
ATOM 860 C C . LEU A 1 105 ? -17.348 -1.467 9.855 1.00 91.50 105 LEU A C 1
ATOM 862 O O . LEU A 1 105 ? -16.569 -1.252 10.783 1.00 91.50 105 LEU A O 1
ATOM 866 N N . ASP A 1 106 ? -18.560 -0.935 9.764 1.00 91.12 106 ASP A N 1
ATOM 867 C CA . ASP A 1 106 ? -19.186 -0.238 10.879 1.00 91.12 106 ASP A CA 1
ATOM 868 C C . ASP A 1 106 ? -19.746 -1.320 11.810 1.00 91.12 106 ASP A C 1
ATOM 870 O O . ASP A 1 106 ? -20.644 -2.086 11.447 1.00 91.12 106 ASP A O 1
ATOM 874 N N . VAL A 1 107 ? -19.088 -1.491 12.956 1.00 86.12 107 VAL A N 1
ATOM 875 C CA . VAL A 1 107 ? -19.392 -2.575 13.897 1.00 86.12 107 VAL A CA 1
ATOM 876 C C . VAL A 1 107 ? -20.413 -2.099 14.913 1.00 86.12 107 VAL A C 1
ATOM 878 O O . VAL A 1 107 ? -21.352 -2.838 15.191 1.00 86.12 107 VAL A O 1
ATOM 881 N N . GLU A 1 108 ? -20.225 -0.885 15.434 1.00 87.31 108 GLU A N 1
ATOM 882 C CA . GLU A 1 108 ? -21.092 -0.242 16.423 1.00 87.31 108 GLU A CA 1
ATOM 883 C C . GLU A 1 108 ? -21.476 -1.187 17.580 1.00 87.31 108 GLU A C 1
ATOM 885 O O . GLU A 1 108 ? -22.652 -1.422 17.864 1.00 87.31 108 GLU A O 1
ATOM 890 N N . LYS A 1 109 ? -20.470 -1.766 18.252 1.00 87.31 109 LYS A N 1
ATOM 891 C CA . LYS A 1 109 ? -20.680 -2.672 19.399 1.00 87.31 109 LYS A CA 1
ATOM 892 C C . LYS A 1 109 ? -19.867 -2.280 20.617 1.00 87.31 109 LYS A C 1
ATOM 894 O O . LYS A 1 109 ? -18.733 -1.815 20.506 1.00 87.31 109 LYS A O 1
ATOM 899 N N . VAL A 1 110 ? -20.433 -2.570 21.788 1.00 89.25 110 VAL A N 1
ATOM 900 C CA . VAL A 1 110 ? -19.739 -2.453 23.074 1.00 89.25 110 VAL A CA 1
ATOM 901 C C . VAL A 1 110 ? -18.631 -3.504 23.155 1.00 89.25 110 VAL A C 1
ATOM 903 O O . VAL A 1 110 ? -18.839 -4.679 22.834 1.00 89.25 110 VAL A O 1
ATOM 906 N N . ILE A 1 111 ? -17.454 -3.070 23.593 1.00 90.62 111 ILE A N 1
ATOM 907 C CA . ILE A 1 111 ? -16.252 -3.892 23.716 1.00 90.62 111 ILE A CA 1
ATOM 908 C C . ILE A 1 111 ? -15.838 -4.085 25.174 1.00 90.62 111 ILE A C 1
ATOM 910 O O . ILE A 1 111 ? -15.954 -3.183 26.001 1.00 90.62 111 ILE A O 1
ATOM 914 N N . ASP A 1 112 ? -15.286 -5.255 25.481 1.00 90.56 112 ASP A N 1
ATOM 915 C CA . ASP A 1 112 ? -14.510 -5.465 26.698 1.00 90.56 112 ASP A CA 1
ATOM 916 C C . ASP A 1 112 ? -13.083 -4.951 26.463 1.00 90.56 112 ASP A C 1
ATOM 918 O O . ASP A 1 112 ? -12.287 -5.532 25.716 1.00 90.56 112 ASP A O 1
ATOM 922 N N . PHE A 1 113 ? -12.753 -3.834 27.111 1.00 87.06 113 PHE A N 1
ATOM 923 C CA . PHE A 1 113 ? -11.458 -3.175 26.969 1.00 87.06 113 PHE A CA 1
ATOM 924 C C . PHE A 1 113 ? -10.278 -4.063 27.390 1.00 87.06 113 PHE A C 1
ATOM 926 O O . PHE A 1 113 ? -9.216 -4.019 26.767 1.00 87.06 113 PHE A O 1
ATOM 933 N N . VAL A 1 114 ? -10.444 -4.901 28.418 1.00 89.31 114 VAL A N 1
ATOM 934 C CA . VAL A 1 114 ? -9.369 -5.773 28.916 1.00 89.31 114 VAL A CA 1
ATOM 935 C C . VAL A 1 114 ? -9.075 -6.868 27.896 1.00 89.31 114 VAL A C 1
ATOM 937 O O . VAL A 1 114 ? -7.909 -7.146 27.599 1.00 89.31 114 VAL A O 1
ATOM 940 N N . LYS A 1 115 ? -10.127 -7.457 27.321 1.00 90.50 115 LYS A N 1
ATOM 941 C CA . LYS A 1 115 ? -10.017 -8.482 26.273 1.00 90.50 115 LYS A CA 1
ATOM 942 C C . LYS A 1 115 ? -9.459 -7.903 24.979 1.00 90.50 115 LYS A C 1
ATOM 944 O O . LYS A 1 115 ? -8.560 -8.505 24.393 1.00 90.50 115 LYS A O 1
ATOM 949 N N . LEU A 1 116 ? -9.896 -6.705 24.586 1.00 89.00 116 LEU A N 1
ATOM 950 C CA . LEU A 1 116 ? -9.341 -6.004 23.430 1.00 89.00 116 LEU A CA 1
ATOM 951 C C . LEU A 1 116 ? -7.848 -5.715 23.614 1.00 89.00 116 LEU A C 1
ATOM 953 O O . LEU A 1 116 ? -7.057 -6.003 22.721 1.00 89.00 116 LEU A O 1
ATOM 957 N N . GLN A 1 117 ? -7.429 -5.205 24.773 1.00 89.38 117 GLN A N 1
ATOM 958 C CA . GLN A 1 117 ? -6.007 -4.987 25.041 1.00 89.38 117 GLN A CA 1
ATOM 959 C C . GLN A 1 117 ? -5.208 -6.292 25.041 1.00 89.38 117 GLN A C 1
ATOM 961 O O . GLN A 1 117 ? -4.087 -6.321 24.533 1.00 89.38 117 GLN A O 1
ATOM 966 N N . ALA A 1 118 ? -5.755 -7.376 25.598 1.00 91.00 118 ALA A N 1
ATOM 967 C CA . ALA A 1 118 ? -5.112 -8.686 25.550 1.00 91.00 118 ALA A CA 1
ATOM 968 C C . ALA A 1 118 ? -4.950 -9.176 24.102 1.00 91.00 118 ALA A C 1
ATOM 970 O O . ALA A 1 118 ? -3.866 -9.625 23.735 1.00 91.00 118 ALA A O 1
ATOM 971 N N . PHE A 1 119 ? -5.981 -9.015 23.270 1.00 90.38 119 PHE A N 1
ATOM 972 C CA . PHE A 1 119 ? -5.933 -9.312 21.840 1.00 90.38 119 PHE A CA 1
ATOM 973 C C . PHE A 1 119 ? -4.871 -8.468 21.124 1.00 90.38 119 PHE A C 1
ATOM 975 O O . PHE A 1 119 ? -3.996 -9.018 20.459 1.00 90.38 119 PHE A O 1
ATOM 982 N N . LEU A 1 120 ? -4.873 -7.148 21.319 1.00 90.06 120 LEU A N 1
ATOM 983 C CA . LEU A 1 120 ? -3.921 -6.236 20.682 1.00 90.06 120 LEU A CA 1
ATOM 984 C C . LEU A 1 120 ? -2.472 -6.482 2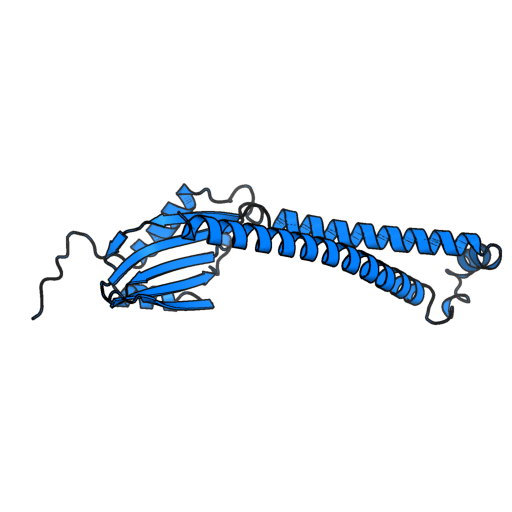1.120 1.00 90.06 120 LEU A C 1
ATOM 986 O O . LEU A 1 120 ? -1.572 -6.321 20.306 1.00 90.06 120 LEU A O 1
ATOM 990 N N . LYS A 1 121 ? -2.227 -6.947 22.353 1.00 89.69 121 LYS A N 1
ATOM 991 C CA . LYS A 1 121 ? -0.882 -7.352 22.811 1.00 89.69 121 LYS A CA 1
ATOM 992 C C . LYS A 1 121 ? -0.313 -8.543 22.042 1.00 89.69 121 LYS A C 1
ATOM 994 O O . LYS A 1 121 ? 0.905 -8.683 21.973 1.00 89.69 121 LYS A O 1
ATOM 999 N N . THR A 1 122 ? -1.166 -9.406 21.487 1.00 88.81 122 THR A N 1
ATOM 1000 C CA . THR A 1 122 ? -0.710 -10.505 20.616 1.00 88.81 122 THR A CA 1
ATOM 1001 C C . THR A 1 122 ? -0.318 -10.020 19.225 1.00 88.81 122 THR A C 1
ATOM 1003 O O . THR A 1 122 ? 0.375 -10.731 18.502 1.00 88.81 122 THR A O 1
ATOM 1006 N N . LYS A 1 123 ? -0.751 -8.814 18.844 1.00 90.00 123 LYS A N 1
ATOM 1007 C CA . LYS A 1 123 ? -0.501 -8.220 17.537 1.00 90.00 123 LYS A CA 1
ATOM 1008 C C . LYS A 1 123 ? 0.671 -7.252 17.617 1.00 90.00 123 LYS A C 1
ATOM 1010 O O . LYS A 1 123 ? 0.856 -6.529 18.595 1.00 90.00 123 LYS A O 1
ATOM 1015 N N . ARG A 1 124 ? 1.464 -7.192 16.550 1.00 87.88 124 ARG A N 1
ATOM 1016 C CA . ARG A 1 124 ? 2.531 -6.200 16.424 1.00 87.88 124 ARG A CA 1
ATOM 1017 C C . ARG A 1 124 ? 1.944 -4.856 15.990 1.00 87.88 124 ARG A C 1
ATOM 1019 O O . ARG A 1 124 ? 1.944 -4.525 14.807 1.00 87.88 124 ARG A O 1
ATOM 1026 N N . VAL A 1 125 ? 1.417 -4.105 16.954 1.00 89.12 125 VAL A N 1
ATOM 1027 C CA . VAL A 1 125 ? 0.895 -2.750 16.728 1.00 89.12 125 VAL A CA 1
ATOM 1028 C C . VAL A 1 125 ? 2.005 -1.848 16.189 1.00 89.12 125 VAL A C 1
ATOM 1030 O O . VAL A 1 125 ? 3.091 -1.781 16.763 1.00 89.12 125 VAL A O 1
ATOM 1033 N N . GLU A 1 126 ? 1.735 -1.175 15.071 1.00 87.94 126 GLU A N 1
ATOM 1034 C CA . GLU A 1 126 ? 2.694 -0.268 14.431 1.00 87.94 126 GLU A CA 1
ATOM 1035 C C . GLU A 1 126 ? 2.336 1.201 14.653 1.00 87.94 126 GLU A C 1
ATOM 1037 O O . GLU A 1 126 ? 3.226 2.036 14.802 1.00 87.94 126 GLU A O 1
ATOM 1042 N N . GLU A 1 127 ? 1.043 1.522 14.672 1.00 87.62 127 GLU A N 1
ATOM 1043 C CA . GLU A 1 127 ? 0.565 2.894 14.789 1.00 87.62 127 GLU A CA 1
ATOM 1044 C C . GLU A 1 127 ? -0.619 2.960 15.757 1.00 87.62 127 GLU A C 1
ATOM 1046 O O . GLU A 1 127 ? -1.582 2.202 15.638 1.00 87.62 127 GLU A O 1
ATOM 1051 N N . GLU A 1 128 ? -0.543 3.892 16.702 1.00 91.25 128 GLU A N 1
ATOM 1052 C CA . GLU A 1 128 ? -1.613 4.238 17.632 1.00 91.25 128 GLU A CA 1
ATOM 1053 C C . GLU A 1 128 ? -1.820 5.753 17.575 1.00 91.25 128 GLU A C 1
ATOM 1055 O O . GLU A 1 128 ? -0.875 6.537 17.696 1.00 91.25 128 GLU A O 1
ATOM 1060 N N . LYS A 1 129 ? -3.060 6.173 17.328 1.00 87.81 129 LYS A N 1
ATOM 1061 C CA . LYS A 1 129 ? -3.457 7.578 17.245 1.00 87.81 129 LYS A CA 1
ATOM 1062 C C . LYS A 1 129 ? -4.582 7.848 18.223 1.00 87.81 129 LYS A C 1
ATOM 1064 O O . LYS A 1 129 ? -5.604 7.170 18.199 1.00 87.81 129 LYS A O 1
ATOM 1069 N N . HIS A 1 130 ? -4.410 8.897 19.016 1.00 88.50 130 HIS A N 1
ATOM 1070 C CA . HIS A 1 130 ? -5.433 9.402 19.919 1.00 88.50 130 HIS A CA 1
ATOM 1071 C C . HIS A 1 130 ? -5.989 10.703 19.351 1.00 88.50 130 HIS A C 1
ATOM 1073 O O . HIS A 1 130 ? -5.249 11.671 19.167 1.00 88.50 130 HIS A O 1
ATOM 1079 N N . SER A 1 131 ? -7.289 10.724 19.085 1.00 82.94 131 SER A N 1
ATOM 1080 C CA . SER A 1 131 ? -8.011 11.926 18.685 1.00 82.94 131 SER A CA 1
ATOM 1081 C C . SER A 1 131 ? -8.912 12.350 19.836 1.00 82.94 131 SER A C 1
ATOM 1083 O O . SER A 1 131 ? -9.801 11.612 20.262 1.00 82.94 131 SER A O 1
ATOM 1085 N N . HIS A 1 132 ? -8.651 13.542 20.363 1.00 75.62 132 HIS A N 1
ATOM 1086 C CA . HIS A 1 132 ? -9.504 14.177 21.358 1.00 75.62 132 HIS A CA 1
ATOM 1087 C C . HIS A 1 132 ? -10.476 15.093 20.629 1.00 75.62 132 HIS A C 1
ATOM 1089 O O . HIS A 1 132 ? -10.079 16.147 20.127 1.00 75.62 132 HIS A O 1
ATOM 1095 N N . GLU A 1 133 ? -11.743 14.698 20.552 1.00 73.00 133 GLU A N 1
ATOM 1096 C CA . GLU A 1 133 ? -12.765 15.587 20.014 1.00 73.00 133 GLU A CA 1
ATOM 1097 C C . GLU A 1 133 ? -13.240 16.565 21.088 1.00 73.00 133 GLU A C 1
ATOM 1099 O O . GLU A 1 133 ? -13.388 16.221 22.263 1.00 73.00 133 GLU A O 1
ATOM 1104 N N . SER A 1 134 ? -13.524 17.805 20.679 1.00 57.06 134 SER A N 1
ATOM 1105 C CA . SER A 1 134 ? -13.953 18.882 21.585 1.00 57.06 134 SER A CA 1
ATOM 1106 C C . SER A 1 134 ? -15.269 18.582 22.322 1.00 57.06 134 SER A C 1
ATOM 1108 O O . SER A 1 134 ? -15.585 19.266 23.293 1.00 57.06 134 SER A O 1
ATOM 1110 N N . LEU A 1 135 ? -16.022 1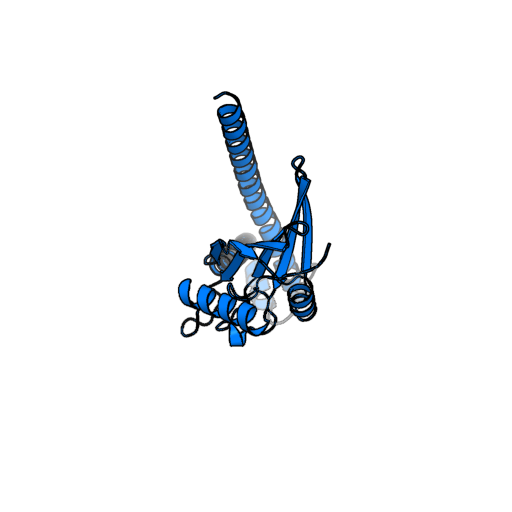7.572 21.872 1.00 63.91 135 LEU A N 1
ATOM 1111 C CA . LEU A 1 135 ? -17.260 17.065 22.476 1.00 63.91 135 LEU A CA 1
ATOM 1112 C C . LEU A 1 135 ? -17.023 16.054 23.610 1.00 63.91 135 LEU A C 1
ATOM 1114 O O . LEU A 1 135 ? -17.974 15.575 24.218 1.00 63.91 135 LEU A O 1
ATOM 1118 N N . GLY A 1 136 ? -15.763 15.756 23.931 1.00 67.12 136 GLY A N 1
ATOM 1119 C CA . GLY A 1 136 ? -15.405 14.885 25.041 1.00 67.12 136 GLY A CA 1
ATOM 1120 C C . GLY A 1 136 ? -15.223 13.418 24.666 1.00 67.12 136 GLY A C 1
ATOM 1121 O O . GLY A 1 136 ? -14.882 12.657 25.565 1.00 67.12 136 GLY A O 1
ATOM 1122 N N . ASN A 1 137 ? -15.366 13.016 23.404 1.00 76.62 137 ASN A N 1
ATOM 1123 C CA . ASN A 1 137 ? -15.042 11.655 22.963 1.00 76.62 137 ASN A CA 1
ATOM 1124 C C . ASN A 1 137 ? -13.522 11.459 22.882 1.00 76.62 137 ASN A C 1
ATOM 1126 O O . ASN A 1 137 ? -12.783 12.376 22.501 1.00 76.62 137 ASN A O 1
ATOM 1130 N N . HIS A 1 138 ? -13.047 10.270 23.266 1.00 84.06 138 HIS A N 1
ATOM 1131 C CA . HIS A 1 138 ? -11.635 9.906 23.150 1.00 84.06 138 HIS A CA 1
ATOM 1132 C C . HIS A 1 138 ? -11.501 8.737 22.188 1.00 84.06 138 HIS A C 1
ATOM 1134 O O . HIS A 1 138 ? -11.473 7.574 22.588 1.00 84.06 138 HIS A O 1
ATOM 1140 N N . MET A 1 139 ? -11.361 9.087 20.914 1.00 87.31 139 MET A N 1
ATOM 1141 C CA . MET A 1 139 ? -11.197 8.118 19.844 1.00 87.31 139 MET A CA 1
ATOM 1142 C C . MET A 1 139 ? -9.758 7.634 19.790 1.00 87.31 139 MET A C 1
ATOM 1144 O O . MET A 1 139 ? -8.816 8.427 19.687 1.00 87.31 139 MET A O 1
ATOM 1148 N N . VAL A 1 140 ? -9.593 6.319 19.851 1.00 90.38 140 VAL A N 1
ATOM 1149 C CA . VAL A 1 140 ? -8.310 5.650 19.700 1.00 90.38 140 VAL A CA 1
ATOM 1150 C C . VAL A 1 140 ? -8.354 4.769 18.473 1.00 90.38 140 VAL A C 1
ATOM 1152 O O . VAL A 1 140 ? -9.262 3.966 18.265 1.00 90.38 140 VAL A O 1
ATOM 1155 N N . LYS A 1 141 ? -7.342 4.965 17.640 1.00 92.62 141 LYS A N 1
ATOM 1156 C CA . LYS A 1 141 ? -7.202 4.324 16.352 1.00 92.62 141 LYS A CA 1
ATOM 1157 C C . LYS A 1 141 ? -5.897 3.554 16.335 1.00 92.62 141 LYS A C 1
ATOM 1159 O O . LYS A 1 141 ? -4.823 4.153 16.380 1.00 92.62 141 LYS A O 1
ATOM 1164 N N . ILE A 1 142 ? -6.004 2.234 16.288 1.00 93.38 142 ILE A N 1
ATOM 1165 C CA . ILE A 1 142 ? -4.866 1.319 16.349 1.00 93.38 142 ILE A CA 1
ATOM 1166 C C . ILE A 1 142 ? -4.764 0.579 15.033 1.00 93.38 142 ILE A C 1
ATOM 1168 O O . ILE A 1 142 ? -5.746 0.008 14.559 1.00 93.38 142 ILE A O 1
ATOM 1172 N N . ARG A 1 143 ? -3.564 0.561 14.460 1.00 94.62 143 ARG A N 1
ATOM 1173 C CA . ARG A 1 143 ? -3.268 -0.103 13.199 1.00 94.62 143 ARG A CA 1
ATOM 1174 C C . ARG A 1 143 ? -2.091 -1.053 13.349 1.00 94.62 143 ARG A C 1
ATOM 1176 O O . ARG A 1 143 ? -1.041 -0.711 13.897 1.00 94.62 143 ARG A O 1
ATOM 1183 N N . TRP A 1 144 ? -2.263 -2.250 12.807 1.00 95.00 144 TRP A N 1
ATOM 1184 C CA . TRP A 1 144 ? -1.226 -3.271 12.759 1.00 95.00 144 TRP A CA 1
ATOM 1185 C C . TRP A 1 144 ? -1.263 -4.021 11.433 1.00 95.00 144 TRP A C 1
ATOM 1187 O O . TRP A 1 144 ? -2.197 -3.900 10.628 1.00 95.00 144 TRP A O 1
ATOM 1197 N N . ARG A 1 145 ? -0.215 -4.807 11.208 1.00 93.62 145 ARG A N 1
ATOM 1198 C CA . ARG A 1 145 ? -0.148 -5.762 10.113 1.00 93.62 145 ARG A CA 1
ATOM 1199 C C . ARG A 1 145 ? -0.234 -7.171 10.671 1.00 93.62 145 ARG A C 1
ATOM 1201 O O . ARG A 1 145 ? 0.410 -7.476 11.668 1.00 93.62 145 ARG A O 1
ATOM 1208 N N . GLU A 1 146 ? -1.021 -8.022 10.028 1.00 92.88 146 GLU A N 1
ATOM 1209 C CA . GLU A 1 146 ? -1.054 -9.439 10.388 1.00 92.88 146 GLU A CA 1
ATOM 1210 C C . GLU A 1 146 ? 0.283 -10.122 10.061 1.00 92.88 146 GLU A C 1
ATOM 1212 O O . GLU A 1 146 ? 0.957 -9.777 9.086 1.00 92.88 146 GLU A O 1
ATOM 1217 N N . ASP A 1 147 ? 0.676 -11.095 10.879 1.00 87.62 147 ASP A N 1
ATOM 1218 C CA . ASP A 1 147 ? 1.956 -11.788 10.709 1.00 87.62 147 ASP A CA 1
ATOM 1219 C C . ASP A 1 147 ? 1.822 -12.989 9.762 1.00 87.62 147 ASP A C 1
ATOM 1221 O O . ASP A 1 147 ? 2.643 -13.181 8.854 1.00 87.62 147 ASP A O 1
ATOM 1225 N N . ASP A 1 148 ? 0.759 -13.784 9.923 1.00 87.88 148 ASP A N 1
ATOM 1226 C CA . ASP A 1 148 ? 0.611 -15.034 9.182 1.00 87.88 148 ASP A CA 1
ATOM 1227 C C . ASP A 1 148 ? -0.032 -14.830 7.807 1.00 87.88 148 ASP A C 1
ATOM 1229 O O . ASP A 1 148 ? -1.246 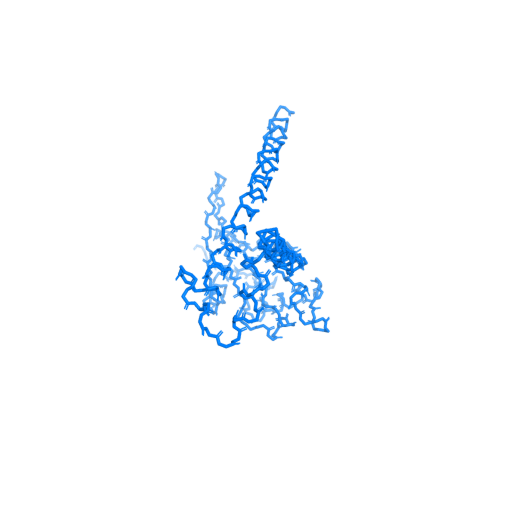-14.809 7.631 1.00 87.88 148 ASP A O 1
ATOM 1233 N N . LYS A 1 149 ? 0.798 -14.730 6.769 1.00 87.62 149 LYS A N 1
ATOM 1234 C CA . LYS A 1 149 ? 0.317 -14.602 5.385 1.00 87.62 149 LYS A CA 1
ATOM 1235 C C . LYS A 1 149 ? -0.524 -15.794 4.926 1.00 87.62 149 LYS A C 1
ATOM 1237 O O . LYS A 1 149 ? -1.321 -15.620 4.004 1.00 87.62 149 LYS A O 1
ATOM 1242 N N . ARG A 1 150 ? -0.322 -16.996 5.478 1.00 86.31 150 ARG A N 1
ATOM 1243 C CA . ARG A 1 150 ? -1.020 -18.210 5.021 1.00 86.31 150 ARG A CA 1
ATOM 1244 C C . ARG A 1 150 ? -2.493 -18.151 5.393 1.00 86.31 150 ARG A C 1
ATOM 1246 O O . ARG A 1 150 ? -3.336 -18.419 4.539 1.00 86.31 150 ARG A O 1
ATOM 1253 N N . ASP A 1 151 ? -2.779 -17.665 6.593 1.00 86.69 151 ASP A N 1
ATOM 1254 C CA . ASP A 1 151 ? -4.134 -17.507 7.123 1.00 86.69 151 ASP A CA 1
ATOM 1255 C C . ASP A 1 151 ? -4.983 -16.487 6.354 1.00 86.69 151 ASP A C 1
ATOM 1257 O O . ASP A 1 151 ? -6.210 -16.499 6.461 1.00 86.69 151 ASP A O 1
ATOM 1261 N N . TRP A 1 152 ? -4.335 -15.632 5.560 1.00 88.44 152 TRP A N 1
ATOM 1262 C CA . TRP A 1 152 ? -4.953 -14.574 4.757 1.00 88.44 152 TRP A CA 1
ATOM 1263 C C . TRP A 1 152 ? -4.769 -14.784 3.244 1.00 88.44 152 TRP A C 1
ATOM 1265 O O . TRP A 1 152 ? -4.779 -13.839 2.451 1.00 88.44 152 TRP A O 1
ATOM 1275 N N . GLY A 1 153 ? -4.567 -16.025 2.796 1.00 84.62 153 GLY A N 1
ATOM 1276 C CA . GLY A 1 153 ? -4.552 -16.333 1.361 1.00 84.62 153 GLY A CA 1
ATOM 1277 C C . GLY A 1 153 ? -3.284 -15.884 0.627 1.00 84.62 153 GLY A C 1
ATOM 1278 O O . GLY A 1 153 ? -3.299 -15.610 -0.574 1.00 84.62 153 GLY A O 1
ATOM 1279 N N . GLY A 1 154 ? -2.165 -15.790 1.345 1.00 85.62 154 GLY A N 1
ATOM 1280 C CA . GLY A 1 154 ? -0.839 -15.470 0.810 1.00 85.62 154 GLY A CA 1
ATOM 1281 C C . GLY A 1 154 ? -0.420 -14.004 0.952 1.00 85.62 154 GLY A C 1
ATOM 1282 O O . GLY A 1 154 ? 0.736 -13.682 0.672 1.00 85.62 154 GLY A O 1
ATOM 1283 N N . PHE A 1 155 ? -1.302 -13.120 1.426 1.00 88.62 155 PHE A N 1
ATOM 1284 C CA . PHE A 1 155 ? -0.971 -11.724 1.710 1.00 88.62 155 PHE A CA 1
ATOM 1285 C C . PHE A 1 155 ? -1.537 -11.299 3.063 1.00 88.62 155 PHE A C 1
ATOM 1287 O O . PHE A 1 155 ? -2.738 -11.364 3.277 1.00 88.62 155 PHE A O 1
ATOM 1294 N N . ALA A 1 156 ? -0.684 -10.823 3.966 1.00 91.56 156 ALA A N 1
ATOM 1295 C CA . ALA A 1 156 ? -1.138 -10.330 5.258 1.00 91.56 156 ALA A CA 1
ATOM 1296 C C . ALA A 1 156 ? -1.727 -8.908 5.136 1.00 91.56 156 ALA A C 1
ATOM 1298 O O . ALA A 1 156 ? -1.006 -8.002 4.680 1.00 91.56 156 ALA A O 1
ATOM 1299 N N . PRO A 1 157 ? -3.005 -8.700 5.514 1.00 93.50 157 PRO A N 1
ATOM 1300 C CA . PRO A 1 157 ? -3.646 -7.394 5.458 1.00 93.50 157 PRO A CA 1
ATOM 1301 C C . PRO A 1 157 ? -3.098 -6.436 6.514 1.00 93.50 157 PRO A C 1
ATOM 1303 O O . PRO A 1 157 ? -2.476 -6.836 7.500 1.00 93.50 157 PRO A O 1
ATOM 1306 N N . TRP A 1 158 ? -3.394 -5.157 6.307 1.00 93.88 158 TRP A N 1
ATOM 1307 C CA . TRP A 1 158 ? -3.404 -4.194 7.402 1.00 93.88 158 TRP A CA 1
ATOM 1308 C C . TRP A 1 158 ? -4.789 -4.155 8.011 1.00 93.88 158 TRP A C 1
ATOM 1310 O O . TRP A 1 158 ? -5.774 -4.105 7.273 1.00 93.88 158 TRP A O 1
ATOM 1320 N N . ILE A 1 159 ? -4.842 -4.137 9.332 1.00 94.56 159 ILE A N 1
ATOM 1321 C CA . ILE A 1 159 ? -6.082 -4.024 10.083 1.00 94.56 159 ILE A CA 1
ATOM 1322 C C . ILE A 1 159 ? -5.977 -2.787 10.957 1.00 94.56 159 ILE A C 1
ATOM 1324 O O . ILE A 1 159 ? -4.916 -2.457 11.488 1.00 94.56 159 ILE A O 1
ATOM 1328 N N . GLU A 1 160 ? -7.086 -2.079 11.046 1.00 95.25 160 GLU A N 1
ATOM 1329 C CA . GLU A 1 160 ? -7.224 -0.852 11.795 1.00 95.25 160 GLU A CA 1
ATOM 1330 C C . GLU A 1 160 ? -8.529 -0.917 12.584 1.00 95.25 160 GLU A C 1
ATOM 1332 O O . GLU A 1 160 ? -9.581 -1.172 12.003 1.00 95.25 160 GLU A O 1
ATOM 1337 N N . ILE A 1 161 ? -8.457 -0.716 13.897 1.00 93.38 161 ILE A N 1
ATOM 1338 C CA . ILE A 1 161 ? -9.625 -0.644 14.776 1.00 93.38 161 ILE A CA 1
ATOM 1339 C C . ILE A 1 161 ? -9.715 0.768 15.334 1.00 93.38 161 ILE A C 1
ATOM 1341 O O . ILE A 1 161 ? -8.726 1.325 15.814 1.00 93.38 161 ILE A O 1
ATOM 1345 N N . GLU A 1 162 ? -10.920 1.315 15.282 1.00 92.94 162 GLU A N 1
ATOM 1346 C CA . GLU A 1 162 ? -11.302 2.597 15.846 1.00 92.94 162 GLU A CA 1
ATOM 1347 C C . GLU A 1 162 ? -12.336 2.363 16.951 1.00 92.94 162 GLU A C 1
ATOM 1349 O O . GLU A 1 162 ? -13.381 1.739 16.731 1.00 92.94 162 GLU A O 1
ATOM 1354 N N . TYR A 1 163 ? -12.007 2.806 18.162 1.00 91.25 163 TYR A N 1
ATOM 1355 C CA . TYR A 1 163 ? -12.861 2.658 19.335 1.00 91.25 163 TYR A CA 1
ATOM 1356 C C . TYR A 1 163 ? -12.780 3.880 20.248 1.00 91.25 163 TYR A C 1
ATOM 1358 O O . TYR A 1 163 ? -11.749 4.552 20.324 1.00 91.25 163 TYR A O 1
ATOM 1366 N N . ASP A 1 164 ? -13.863 4.147 20.969 1.00 89.50 164 ASP A N 1
ATOM 1367 C CA . ASP A 1 164 ? -13.919 5.178 21.998 1.00 89.50 164 ASP A CA 1
ATOM 1368 C C . ASP A 1 164 ? -13.558 4.584 23.363 1.00 89.50 164 ASP A C 1
ATOM 1370 O O . ASP A 1 164 ? -14.185 3.638 23.851 1.00 89.50 164 ASP A O 1
ATOM 1374 N N . VAL A 1 165 ? -12.545 5.166 24.002 1.00 85.88 165 VAL A N 1
ATOM 1375 C CA . VAL A 1 165 ? -12.054 4.749 25.324 1.00 85.88 165 VAL A CA 1
ATOM 1376 C C . VAL A 1 165 ? -13.080 5.032 26.420 1.00 85.88 165 VAL A C 1
ATOM 1378 O O . VAL A 1 165 ? -13.109 4.327 27.426 1.00 85.88 165 VAL A O 1
ATOM 1381 N N . LYS A 1 166 ? -13.918 6.065 26.267 1.00 85.06 166 LYS A N 1
ATOM 1382 C CA . LYS A 1 166 ? -14.861 6.456 27.325 1.00 85.06 166 LYS A CA 1
ATOM 1383 C C . LYS A 1 166 ? -16.108 5.592 27.345 1.00 85.06 166 LYS A C 1
ATOM 1385 O O . LYS A 1 166 ? -16.561 5.200 28.417 1.00 85.06 166 LYS A O 1
ATOM 1390 N N . THR A 1 167 ? -16.670 5.325 26.173 1.00 84.19 167 THR A N 1
ATOM 1391 C CA . THR A 1 167 ? -17.898 4.534 26.036 1.00 84.19 167 THR A CA 1
ATOM 1392 C C . THR A 1 167 ? -17.626 3.039 25.886 1.00 84.19 167 THR A C 1
ATOM 1394 O O . THR A 1 167 ? -18.565 2.252 25.969 1.00 84.19 167 THR A O 1
ATOM 1397 N N . ASN A 1 168 ? -16.356 2.636 25.725 1.00 86.06 168 ASN A N 1
ATOM 1398 C CA . ASN A 1 168 ? -15.961 1.269 25.380 1.00 86.06 168 ASN A CA 1
ATOM 1399 C C . ASN A 1 168 ? -16.741 0.771 24.163 1.00 86.06 168 ASN A C 1
ATOM 1401 O O . ASN A 1 168 ? -17.332 -0.308 24.179 1.00 86.06 168 ASN A O 1
ATOM 1405 N N . PHE A 1 169 ? -16.774 1.587 23.115 1.00 88.25 169 PHE A N 1
ATOM 1406 C CA . PHE A 1 169 ? -17.535 1.303 21.911 1.00 88.25 169 PHE A CA 1
ATOM 1407 C C . PHE A 1 169 ? -16.594 1.196 20.719 1.00 88.25 169 PHE A C 1
ATOM 1409 O O . PHE A 1 169 ? -15.796 2.097 20.469 1.00 88.25 169 PHE A O 1
ATOM 1416 N N . CYS A 1 170 ? -16.657 0.081 19.995 1.00 89.19 170 CYS A N 1
ATOM 1417 C CA . CYS A 1 170 ? -15.945 -0.068 18.735 1.00 89.19 170 CYS A CA 1
ATOM 1418 C C . CYS A 1 170 ? -16.824 0.467 17.611 1.00 89.19 170 CYS A C 1
ATOM 1420 O O . CYS A 1 170 ? -17.887 -0.087 17.324 1.00 89.19 170 CYS A O 1
ATOM 1422 N N . GLU A 1 171 ? -16.362 1.542 16.981 1.00 89.12 171 GLU A N 1
ATOM 1423 C CA . GLU A 1 171 ? -17.083 2.194 15.895 1.00 89.12 171 GLU A CA 1
ATOM 1424 C C . GLU A 1 171 ? -16.811 1.472 14.582 1.00 89.12 171 GLU A C 1
ATOM 1426 O O . GLU A 1 171 ? -17.732 0.992 13.917 1.00 89.12 171 GLU A O 1
ATOM 1431 N N . ARG A 1 172 ? -15.527 1.344 14.229 1.00 92.56 172 ARG A N 1
ATOM 1432 C CA . ARG A 1 172 ? -15.129 0.894 12.900 1.00 92.56 172 ARG A CA 1
ATOM 1433 C C . ARG A 1 172 ? -13.927 -0.028 12.924 1.00 92.56 172 ARG A C 1
ATOM 1435 O O . ARG A 1 172 ? -12.953 0.185 13.644 1.00 92.56 172 ARG A O 1
ATOM 1442 N N . VAL A 1 173 ? -13.965 -1.009 12.031 1.00 94.00 173 VAL A N 1
ATOM 1443 C CA . VAL A 1 173 ? -12.814 -1.833 11.669 1.00 94.00 173 VAL A CA 1
ATOM 1444 C C . VAL A 1 173 ? -12.533 -1.668 10.181 1.00 94.00 173 VAL A C 1
ATOM 1446 O O . VAL A 1 173 ? -13.407 -1.892 9.346 1.00 94.00 173 VAL A O 1
ATOM 1449 N N . THR A 1 174 ? -11.308 -1.282 9.832 1.00 95.12 174 THR A N 1
ATOM 1450 C CA . THR A 1 174 ? -10.862 -1.141 8.443 1.00 95.12 174 THR A CA 1
ATOM 1451 C C . THR A 1 174 ? -9.814 -2.195 8.112 1.00 95.12 174 THR A C 1
ATOM 1453 O O . THR A 1 174 ? -8.823 -2.348 8.820 1.00 95.12 174 THR A O 1
ATOM 1456 N N . ILE A 1 175 ? -10.006 -2.904 7.001 1.00 94.75 175 ILE A N 1
ATOM 1457 C CA . ILE A 1 175 ? -9.075 -3.912 6.491 1.00 94.75 175 ILE A CA 1
ATOM 1458 C C . ILE A 1 175 ? -8.561 -3.467 5.124 1.00 94.75 175 ILE A C 1
ATOM 1460 O O . ILE A 1 175 ? -9.344 -3.208 4.210 1.00 94.75 175 ILE A O 1
ATOM 1464 N N . LEU A 1 176 ? -7.239 -3.415 4.962 1.00 93.25 176 LEU A N 1
ATOM 1465 C CA . LEU A 1 176 ? -6.571 -3.156 3.686 1.00 93.25 176 LEU A CA 1
ATOM 1466 C C . LEU A 1 176 ? -5.887 -4.436 3.208 1.00 93.25 176 LEU A C 1
ATOM 1468 O O . LEU A 1 176 ? -4.844 -4.841 3.729 1.00 93.25 176 LEU A O 1
ATOM 1472 N N . TYR A 1 177 ? -6.454 -5.054 2.178 1.00 92.50 177 TYR A N 1
ATOM 1473 C CA . TYR A 1 177 ? -6.000 -6.334 1.645 1.00 92.50 177 TYR A CA 1
ATOM 1474 C C . TYR A 1 177 ? -5.625 -6.222 0.169 1.00 92.50 177 TYR A C 1
ATOM 1476 O O . TYR A 1 177 ? -6.459 -5.897 -0.670 1.00 92.50 177 TYR A O 1
ATOM 1484 N N . ASN A 1 178 ? -4.375 -6.508 -0.200 1.00 89.69 178 ASN A N 1
ATOM 1485 C CA . ASN A 1 178 ? -3.975 -6.469 -1.606 1.00 89.69 178 ASN A CA 1
ATOM 1486 C C . ASN A 1 178 ? -4.267 -7.801 -2.308 1.00 89.69 178 ASN A C 1
ATOM 1488 O O . ASN A 1 178 ? -3.457 -8.729 -2.285 1.00 89.69 178 ASN A O 1
ATOM 1492 N N . LYS A 1 179 ? -5.401 -7.855 -3.014 1.00 86.69 179 LYS A N 1
ATOM 1493 C CA . LYS A 1 179 ? -5.851 -9.054 -3.732 1.00 86.69 179 LYS A CA 1
ATOM 1494 C C . LYS A 1 179 ? -4.907 -9.464 -4.869 1.00 86.69 179 LYS A C 1
ATOM 1496 O O . LYS A 1 179 ? -4.849 -10.637 -5.219 1.00 86.69 179 LYS A O 1
ATOM 1501 N N . ARG A 1 180 ? -4.162 -8.523 -5.463 1.00 82.75 180 ARG A N 1
ATOM 1502 C CA . ARG A 1 180 ? -3.218 -8.828 -6.557 1.00 82.75 180 ARG A CA 1
ATOM 1503 C C . ARG A 1 180 ? -1.903 -9.423 -6.076 1.00 82.75 180 ARG A C 1
ATOM 1505 O O . ARG A 1 180 ? -1.250 -10.114 -6.851 1.00 82.75 180 ARG A O 1
ATOM 1512 N N . GLN A 1 181 ? -1.516 -9.139 -4.835 1.00 83.38 181 GLN A N 1
ATOM 1513 C CA . GLN A 1 181 ? -0.341 -9.740 -4.203 1.00 83.38 181 GLN A CA 1
ATOM 1514 C C . GLN A 1 181 ? -0.667 -11.066 -3.508 1.00 83.38 181 GLN A C 1
ATOM 1516 O O . GLN A 1 181 ? 0.236 -11.867 -3.282 1.00 83.38 181 GLN A O 1
ATOM 1521 N N . ALA A 1 182 ? -1.941 -11.302 -3.190 1.00 85.00 182 ALA A N 1
ATOM 1522 C CA . ALA A 1 182 ? -2.422 -12.577 -2.684 1.00 85.00 182 ALA A CA 1
ATOM 1523 C C . ALA A 1 182 ? -2.327 -13.693 -3.734 1.00 85.00 182 ALA A C 1
ATOM 1525 O O . ALA A 1 182 ? -2.301 -13.458 -4.948 1.00 85.00 182 ALA A O 1
ATOM 1526 N N . HIS A 1 183 ? -2.308 -14.939 -3.264 1.00 81.88 183 HIS A N 1
ATOM 1527 C CA . HIS A 1 183 ? -2.322 -16.089 -4.153 1.00 81.88 183 HIS A CA 1
ATOM 1528 C C . HIS A 1 183 ? -3.689 -16.177 -4.842 1.00 81.88 183 HIS A C 1
ATOM 1530 O O . HIS A 1 183 ? -4.703 -16.312 -4.169 1.00 81.88 183 HIS A O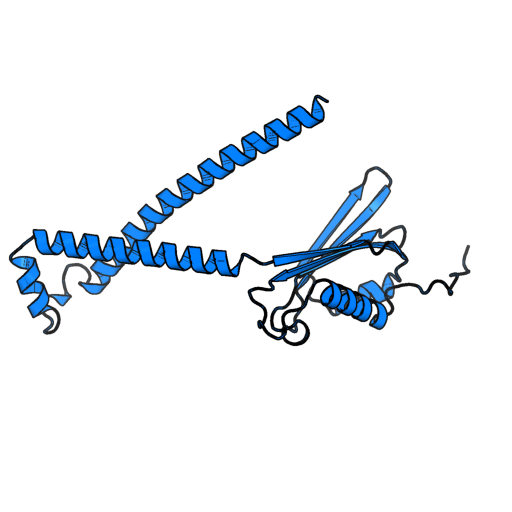 1
ATOM 1536 N N . LYS A 1 184 ? -3.734 -16.129 -6.182 1.00 80.31 184 LYS A N 1
ATOM 1537 C CA . LYS A 1 184 ? -4.981 -15.953 -6.964 1.00 80.31 184 LYS A CA 1
ATOM 1538 C C . LYS A 1 184 ? -6.133 -16.888 -6.570 1.00 80.31 184 LYS A C 1
ATOM 1540 O O . LYS A 1 184 ? -7.281 -16.468 -6.628 1.00 80.31 184 LYS A O 1
ATOM 1545 N N . VAL A 1 185 ? -5.822 -18.130 -6.196 1.00 82.12 185 VAL A N 1
ATOM 1546 C CA . VAL A 1 185 ? -6.809 -19.164 -5.824 1.00 82.12 185 VAL A CA 1
ATOM 1547 C C . VAL A 1 185 ? -7.316 -19.003 -4.386 1.00 82.12 185 VAL A C 1
ATOM 1549 O O . VAL A 1 185 ? -8.437 -19.387 -4.091 1.00 82.12 185 VAL A O 1
ATOM 1552 N N . LEU A 1 186 ? -6.497 -18.433 -3.500 1.00 83.88 186 LEU A N 1
ATOM 1553 C CA . LEU A 1 186 ? -6.780 -18.294 -2.067 1.00 83.88 186 LEU A CA 1
ATOM 1554 C C . LEU A 1 186 ? -7.113 -16.847 -1.682 1.00 83.88 186 LEU A C 1
ATOM 1556 O O . LEU A 1 186 ? -7.209 -16.527 -0.504 1.00 83.88 186 LEU A O 1
ATOM 1560 N N . ALA A 1 187 ? -7.200 -15.952 -2.665 1.00 86.50 187 ALA A N 1
ATOM 1561 C CA . ALA A 1 187 ? -7.354 -14.533 -2.424 1.00 86.50 187 ALA A CA 1
ATOM 1562 C C . ALA A 1 187 ? -8.760 -14.244 -1.894 1.00 86.50 187 ALA A C 1
ATOM 1564 O O . ALA A 1 187 ? -9.743 -14.451 -2.609 1.00 86.50 187 ALA A O 1
ATOM 1565 N N . PHE A 1 188 ? -8.827 -13.709 -0.678 1.00 87.56 188 PHE A N 1
ATOM 1566 C CA . PHE A 1 188 ? -10.091 -13.498 0.012 1.00 87.56 188 PHE A CA 1
ATOM 1567 C C . PHE A 1 188 ? -10.959 -12.465 -0.718 1.00 87.56 188 PHE A C 1
ATOM 1569 O O . PHE A 1 188 ? -10.469 -11.480 -1.295 1.00 87.56 188 PHE A O 1
ATOM 1576 N N . ASN A 1 189 ? -12.268 -12.693 -0.698 1.00 89.75 189 ASN A N 1
ATOM 1577 C CA . ASN A 1 189 ? -13.265 -11.704 -1.086 1.00 89.75 189 ASN A CA 1
ATOM 1578 C C . ASN A 1 189 ? -13.634 -10.791 0.108 1.00 89.75 189 ASN A C 1
ATOM 1580 O O . ASN A 1 189 ? -13.189 -11.003 1.233 1.00 89.75 189 ASN A O 1
ATOM 1584 N N . ALA A 1 190 ? -14.423 -9.740 -0.133 1.00 89.38 190 ALA A N 1
ATOM 1585 C CA . ALA A 1 190 ? -14.796 -8.790 0.919 1.00 89.38 190 ALA A CA 1
ATOM 1586 C C . ALA A 1 190 ? -15.600 -9.438 2.063 1.00 89.38 190 ALA A C 1
ATOM 1588 O O . ALA A 1 190 ? -15.374 -9.125 3.228 1.00 89.38 190 ALA A O 1
ATOM 1589 N N . GLU A 1 191 ? -16.500 -10.364 1.740 1.00 90.50 191 GLU A N 1
ATOM 1590 C CA . GLU A 1 191 ? -17.342 -11.052 2.718 1.00 90.50 191 GLU A CA 1
ATOM 1591 C C . GLU A 1 191 ? -16.544 -12.077 3.536 1.00 90.50 191 GLU A C 1
ATOM 1593 O O . GLU A 1 191 ? -16.712 -12.162 4.746 1.00 90.50 191 GLU A O 1
ATOM 1598 N N . GLU A 1 192 ? -15.605 -12.790 2.916 1.00 91.94 192 GLU A N 1
ATOM 1599 C CA . GLU A 1 192 ? -14.683 -13.703 3.599 1.00 91.94 192 GLU A CA 1
ATOM 1600 C C . GLU A 1 192 ? -13.754 -12.944 4.557 1.00 91.94 192 GLU A C 1
ATOM 1602 O O . GLU A 1 192 ? -13.531 -13.395 5.679 1.00 91.94 192 GLU A O 1
ATOM 1607 N N . LEU A 1 193 ? -13.246 -11.769 4.154 1.00 92.56 193 LEU A N 1
ATOM 1608 C CA . LEU A 1 193 ? -12.467 -10.897 5.045 1.00 92.56 193 LEU A CA 1
ATOM 1609 C C . LEU A 1 193 ? -13.310 -10.414 6.228 1.00 92.56 193 LEU A C 1
ATOM 1611 O O . LEU A 1 193 ? -12.830 -10.426 7.362 1.00 92.56 193 LEU A O 1
ATOM 1615 N N . ARG A 1 194 ? -14.564 -10.016 5.975 1.00 92.75 194 ARG A N 1
ATOM 1616 C CA . ARG A 1 194 ? -15.511 -9.618 7.023 1.00 92.75 194 ARG A CA 1
ATOM 1617 C C . ARG A 1 194 ? -15.740 -10.754 8.011 1.00 92.75 194 ARG A C 1
ATOM 1619 O O . ARG A 1 194 ? -15.608 -10.548 9.213 1.00 92.75 194 ARG A O 1
ATOM 1626 N N . GLN A 1 195 ? -16.078 -11.938 7.508 1.00 92.94 195 GLN A N 1
ATOM 1627 C CA . GLN A 1 195 ? -16.362 -13.112 8.328 1.00 92.94 195 GLN A CA 1
ATOM 1628 C C . GLN A 1 195 ? -15.153 -13.500 9.169 1.00 92.94 195 GLN A C 1
ATOM 1630 O O . GLN A 1 195 ? -15.294 -13.631 10.381 1.00 92.94 195 GLN A O 1
ATOM 1635 N N . LYS A 1 196 ? -13.966 -13.580 8.558 1.00 92.38 196 LYS A N 1
ATOM 1636 C CA . LYS A 1 196 ? -12.723 -13.897 9.266 1.00 92.38 196 LYS A CA 1
ATOM 1637 C C . LYS A 1 196 ? -12.429 -12.888 10.377 1.00 92.38 196 LYS A C 1
ATOM 1639 O O . LYS A 1 196 ? -12.177 -13.290 11.506 1.00 92.38 196 LYS A O 1
ATOM 1644 N N . MET A 1 197 ? -12.528 -11.588 10.093 1.00 92.50 197 MET A N 1
ATOM 1645 C CA . MET A 1 197 ? -12.273 -10.555 11.102 1.00 92.50 197 MET A CA 1
ATOM 1646 C C . MET A 1 197 ? -13.276 -10.612 12.260 1.00 92.50 197 MET A C 1
ATOM 1648 O O . MET A 1 197 ? -12.893 -10.516 13.425 1.00 92.50 197 MET A O 1
ATOM 1652 N N . MET A 1 198 ? -14.563 -10.796 11.958 1.00 91.44 198 MET A N 1
ATOM 1653 C CA . MET A 1 198 ? -15.593 -10.928 12.991 1.00 91.44 198 MET A CA 1
ATOM 1654 C C . MET A 1 198 ? -15.416 -12.206 13.816 1.00 91.44 198 MET A C 1
ATOM 1656 O O . MET A 1 198 ? -15.662 -12.190 15.021 1.00 91.44 198 MET A O 1
ATOM 1660 N N . GLU A 1 199 ? -14.984 -13.301 13.193 1.00 91.94 199 GLU A N 1
ATOM 1661 C CA . GLU A 1 199 ? -14.678 -14.555 13.877 1.00 91.94 199 GLU A CA 1
ATOM 1662 C C . GLU A 1 199 ? -13.473 -14.403 14.813 1.00 91.94 199 GLU A C 1
ATOM 1664 O O . GLU A 1 199 ? -13.546 -14.845 15.958 1.00 91.94 199 GLU A O 1
ATOM 1669 N N . ASP A 1 200 ? -12.408 -13.728 14.377 1.00 91.00 200 ASP A N 1
ATOM 1670 C CA . ASP A 1 200 ? -11.216 -13.478 15.194 1.00 91.00 200 ASP A CA 1
ATOM 1671 C C . ASP A 1 200 ? -11.542 -12.604 16.419 1.00 91.00 200 ASP A C 1
ATOM 1673 O O . ASP A 1 200 ? -11.161 -12.944 17.542 1.00 91.00 200 ASP A O 1
ATOM 1677 N N . LEU A 1 201 ? -12.324 -11.532 16.239 1.00 90.06 201 LEU A N 1
ATOM 1678 C CA . LEU A 1 201 ? -12.782 -10.686 17.351 1.00 90.06 201 LEU A CA 1
ATOM 1679 C C . LEU A 1 201 ? -13.720 -11.431 18.309 1.00 90.06 201 LEU A C 1
ATOM 1681 O O . LEU A 1 201 ? -13.653 -11.235 19.523 1.00 90.06 201 LEU A O 1
ATOM 1685 N N . ARG A 1 202 ? -14.581 -12.309 17.781 1.00 90.00 202 ARG A N 1
ATOM 1686 C CA . ARG A 1 202 ? -15.477 -13.133 18.600 1.00 90.00 202 ARG A CA 1
ATOM 1687 C C . ARG A 1 202 ? -14.712 -14.191 19.391 1.00 90.00 202 ARG A C 1
ATOM 1689 O O . ARG A 1 202 ? -14.998 -14.374 20.568 1.00 90.00 202 ARG A O 1
ATOM 1696 N N . LYS A 1 203 ? -13.730 -14.859 18.778 1.00 90.50 203 LYS A N 1
ATOM 1697 C CA . LYS A 1 203 ? -12.845 -15.829 19.452 1.00 90.50 203 LYS A CA 1
ATOM 1698 C C . LYS A 1 203 ? -12.050 -15.189 20.584 1.00 90.50 203 LYS A C 1
ATOM 1700 O O . LYS A 1 203 ? -11.788 -15.843 21.586 1.00 90.50 203 LYS A O 1
ATOM 1705 N N . ALA A 1 204 ? -11.675 -13.924 20.421 1.00 89.00 204 ALA A N 1
ATOM 1706 C CA . ALA A 1 204 ? -11.006 -13.144 21.452 1.00 89.00 204 ALA A CA 1
ATOM 1707 C C . ALA A 1 204 ? -11.963 -12.576 22.521 1.00 89.00 204 ALA A C 1
ATOM 1709 O O . ALA A 1 204 ? -11.495 -11.908 23.441 1.00 89.00 204 ALA A O 1
ATOM 1710 N N . GLU A 1 205 ? -13.274 -12.839 22.416 1.00 88.75 205 GLU A N 1
ATOM 1711 C CA . GLU A 1 205 ? -14.314 -12.340 23.330 1.00 88.75 205 GLU A CA 1
ATOM 1712 C C . GLU A 1 205 ? -14.277 -10.810 23.481 1.00 88.75 205 GLU A C 1
ATOM 1714 O O . GLU A 1 205 ? -14.486 -10.265 24.561 1.00 88.75 205 GLU A O 1
ATOM 1719 N N . VAL A 1 206 ? -13.968 -10.103 22.388 1.00 88.69 206 VAL A N 1
ATOM 1720 C CA . VAL A 1 206 ? -13.831 -8.640 22.404 1.00 88.69 206 VAL A CA 1
ATOM 1721 C C . VAL A 1 206 ? -15.187 -7.955 22.555 1.00 88.69 206 VAL A C 1
ATOM 1723 O O . VAL A 1 206 ? -15.262 -6.890 23.157 1.00 88.69 206 VAL A O 1
ATOM 1726 N N . PHE A 1 207 ? -16.256 -8.546 22.020 1.00 88.38 207 PHE A N 1
ATOM 1727 C CA . PHE A 1 207 ? -17.605 -7.990 22.105 1.00 88.38 207 PHE A CA 1
ATOM 1728 C C . PHE A 1 207 ? -18.340 -8.502 23.338 1.00 88.38 207 PHE A C 1
ATOM 1730 O O . PHE A 1 207 ? -18.344 -9.703 23.607 1.00 88.38 207 PHE A O 1
ATOM 1737 N N . VAL A 1 208 ? -19.026 -7.598 24.035 1.00 83.75 208 VAL A N 1
ATOM 1738 C CA . VAL A 1 208 ? -19.952 -7.971 25.108 1.00 83.75 208 VAL A CA 1
ATOM 1739 C C . VAL A 1 208 ? -21.209 -8.558 24.459 1.00 83.75 208 VAL A C 1
ATOM 1741 O O . VAL A 1 208 ? -21.842 -7.897 23.639 1.00 83.75 208 VAL A O 1
ATOM 1744 N N . GLU A 1 209 ? -21.559 -9.813 24.762 1.00 77.56 209 GLU A N 1
ATOM 1745 C CA . GLU A 1 209 ? -22.797 -10.412 24.244 1.00 77.56 209 GLU A CA 1
ATOM 1746 C C . GLU A 1 209 ? -24.022 -9.695 24.836 1.00 77.56 209 GLU A C 1
ATOM 1748 O O . GLU A 1 209 ? -24.077 -9.459 26.045 1.00 77.56 209 GLU A O 1
ATOM 1753 N N . ASP A 1 210 ? -25.028 -9.414 23.996 1.00 58.56 210 ASP A N 1
ATOM 1754 C CA . ASP A 1 210 ? -26.250 -8.642 24.311 1.00 58.56 210 ASP A CA 1
ATOM 1755 C C . ASP A 1 210 ? -27.121 -9.224 25.458 1.00 58.56 210 ASP A C 1
ATOM 1757 O O . ASP A 1 210 ? -28.185 -8.697 25.776 1.00 58.56 210 ASP A O 1
ATOM 1761 N N . GLY A 1 211 ? -26.686 -10.312 26.103 1.00 48.69 211 GLY A N 1
ATOM 1762 C CA . GLY A 1 211 ? -27.324 -10.934 27.266 1.00 48.69 211 GLY A CA 1
ATOM 1763 C C . GLY A 1 211 ? -26.624 -10.692 28.607 1.00 48.69 211 GLY A C 1
ATOM 1764 O O . GLY A 1 211 ? -27.192 -11.033 29.643 1.00 48.69 211 GLY A O 1
ATOM 1765 N N . SER A 1 212 ? -25.427 -10.097 28.629 1.00 44.56 212 SER A N 1
ATOM 1766 C CA . SER A 1 212 ? -24.778 -9.691 29.877 1.00 44.56 212 SER A CA 1
ATOM 1767 C C . SER A 1 212 ? -24.985 -8.200 30.073 1.00 44.56 212 SER A C 1
ATOM 1769 O O . SER A 1 212 ? -24.120 -7.371 29.798 1.00 44.56 212 SER A O 1
ATOM 1771 N N . SER A 1 213 ? -26.172 -7.844 30.567 1.00 38.84 213 SER A N 1
ATOM 1772 C CA . SER A 1 213 ? -26.310 -6.610 31.326 1.00 38.84 213 SER A CA 1
ATOM 1773 C C . SER A 1 213 ? -25.240 -6.649 32.414 1.00 38.84 213 SER A C 1
ATOM 1775 O O . SER A 1 213 ? -25.384 -7.388 33.394 1.00 38.84 213 SER A O 1
ATOM 1777 N N . ALA A 1 214 ? -24.166 -5.882 32.235 1.00 41.81 214 ALA A N 1
ATOM 1778 C CA . ALA A 1 214 ? -23.223 -5.553 33.287 1.00 41.81 214 ALA A CA 1
ATOM 1779 C C . ALA A 1 214 ? -23.973 -4.718 34.335 1.00 41.81 214 ALA A C 1
ATOM 1781 O O . ALA A 1 214 ? -23.906 -3.493 34.397 1.00 41.81 214 ALA A O 1
ATOM 1782 N N . GLY A 1 215 ? -24.776 -5.418 35.130 1.00 39.97 215 GLY A N 1
ATOM 1783 C CA . GLY A 1 215 ? -25.289 -4.946 36.388 1.00 39.97 215 GLY A CA 1
ATOM 1784 C C . GLY A 1 215 ? -24.123 -4.811 37.357 1.00 39.97 215 GLY A C 1
ATOM 1785 O O . GLY A 1 215 ? -23.495 -5.797 37.735 1.00 39.97 215 GLY A O 1
ATOM 1786 N N . GLY A 1 216 ? -23.902 -3.579 37.807 1.00 35.66 216 GLY A N 1
ATOM 1787 C CA . GLY A 1 216 ? -23.129 -3.254 39.001 1.00 35.66 216 GLY A CA 1
ATOM 1788 C C . GLY A 1 216 ? -21.727 -2.716 38.696 1.00 35.66 216 GLY A C 1
ATOM 1789 O O . GLY A 1 216 ? -20.964 -3.342 37.981 1.00 35.66 216 GLY A O 1
ATOM 1790 N N . LYS A 1 217 ? -21.296 -1.591 39.268 1.00 36.28 217 LYS A N 1
ATOM 1791 C CA . LYS A 1 217 ? -21.700 -0.992 40.548 1.00 36.28 217 LYS A CA 1
ATOM 1792 C C . LYS A 1 217 ? -21.551 0.535 40.535 1.00 36.28 217 LYS A C 1
ATOM 1794 O O . LYS A 1 217 ? -20.751 1.076 39.785 1.00 36.28 217 LYS A O 1
ATOM 1799 N N . LYS A 1 218 ? -22.381 1.119 41.406 1.00 35.44 218 LYS A N 1
ATOM 1800 C CA . LYS A 1 218 ? -22.404 2.477 41.968 1.00 35.44 218 LYS A CA 1
ATOM 1801 C C . LYS A 1 218 ? -21.060 3.190 42.041 1.00 35.44 218 LYS A C 1
ATOM 1803 O O . LYS A 1 218 ? -20.082 2.522 42.438 1.00 35.44 218 LYS A O 1
#

Secondary structure (DSSP, 8-state):
-HHHHHHHHHHHHHHHHHHHHHHHHHHHHHHHHHHHHHHHHHHHH-GGGGGGGSHHHHHHHHHHHT-HHHHHHHHHHHHHHHHHHHHHHHHHH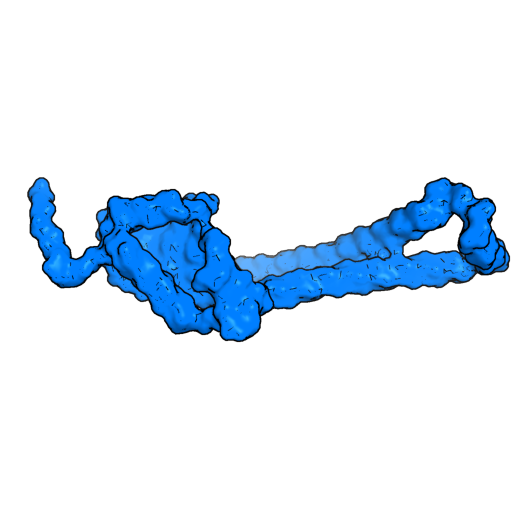HHHHS-EEEEEEEEEEEB-HHHHHHHHHHS-EEEEEEEE-TTS-EEEEEEEE-S-TTTTTTSPPEEEEEEETTTTEEEEEEEEEETTTS-TTTPPPHHHHHHHHHHHHHHTT-BPPTT-------

Organism: NCBI:txid94617

Sequence (218 aa):
QEFVERNTKKLIELQDSSQHGAFTLEILQFLLAGTLAFDLLDRITGNNWSVTSQTWMTSFNQAILYRPTAWFFISLLTWGLMFVAVLFFMRWRLITAKGVLTLQLDVEKVIDFVKLQAFLKTKRVEEEKHSHESLGNHMVKIRWREDDKRDWGGFAPWIEIEYDVKTNFCERVTILYNKRQAHKVLAFNAEELRQKMMEDLRKAEVFVEDGSSAGGKK

pLDDT: mean 84.09, std 11.53, range [35.44, 95.25]